Protein AF-A0A1W9U2X1-F1 (afdb_monomer)

pLDDT: mean 91.75, std 7.69, range [51.59, 98.62]

Sequence (315 aa):
MVSINTIEKIEIYKGTGSVLYGNDTSGGVVSITAKKITKESSGNIEGCYGRFDSQKCDLTYQKDLGNSGLSLSAGLEKEDGFRINSDEDKKRIGTELHYNSDQKNNVVLSFDYSQFEKGSPGTTYSPSPRARSSEKDWGSTFILPIGGLKSTTHHSAFDKKYNNPDTGLDNIMESWVLDEKLSSPILAGRLAQFNIGADIEIANLQGNKITSQQEEKYAFYAIKDVRLQKIPLNLGLGVRANFYSDFPTAINPQVQLSYKYDNLDIHLSASRSNNIPTFYQRYYETSTLKPNPDLGMEKAMNYNLNLSSRVKESL

Foldseek 3Di:
DDDPVQWPDWDWAACDDCQPPHFPQRRTDIDTDGDDQDQDKDKDWDWDADPQRWTKIKIWIWHDPPQKIKIKIKMWIWGNDDDQFFTKTKIKIKIKMWGHPDPVWIKIKIKIKMKMKTGDQDDPVDGQNPKIKIKIKIKMWIWGDDPQKIKIKIKIKMWMWIAGPVVRDTKIKIKMKIKIKIWGWDQDPPLGTKIKIKMKMWMWMDIPQFDIDIKIKIKIKIKDWDQDPVFQKIKIWMWMWMDIPLADIDIKIKIKMWHDDDQKIKIKIKIKHKHDDDPCQATNDDPVDDHNVPDHMGMHIDIDIDIDGDDDPDD

Mean predicted aligned error: 6.03 Å

Structure (mmCIF, N/CA/C/O backbone):
data_AF-A0A1W9U2X1-F1
#
_entry.id   AF-A0A1W9U2X1-F1
#
loop_
_atom_site.group_PDB
_atom_site.id
_atom_site.type_symbol
_atom_site.label_atom_id
_atom_site.label_alt_id
_atom_site.label_comp_id
_atom_site.label_asym_id
_atom_site.label_entity_id
_atom_site.label_seq_id
_atom_site.pdbx_PDB_ins_code
_atom_site.Cartn_x
_atom_site.Cartn_y
_atom_site.Cartn_z
_atom_site.occupancy
_atom_site.B_iso_or_equiv
_atom_site.auth_seq_id
_atom_site.auth_comp_id
_atom_site.auth_asym_id
_atom_site.auth_atom_id
_atom_site.pdbx_PDB_model_num
ATOM 1 N N . MET A 1 1 ? 9.288 2.769 0.580 1.00 60.41 1 MET A N 1
ATOM 2 C CA . MET A 1 1 ? 9.089 3.939 1.459 1.00 60.41 1 MET A CA 1
ATOM 3 C C . MET A 1 1 ? 9.297 3.622 2.951 1.00 60.41 1 MET A C 1
ATOM 5 O O . MET A 1 1 ? 10.334 4.011 3.466 1.00 60.41 1 MET A O 1
ATOM 9 N N . VAL A 1 2 ? 8.435 2.858 3.638 1.00 69.38 2 VAL A N 1
ATOM 10 C CA . VAL A 1 2 ? 8.459 2.740 5.123 1.00 69.38 2 VAL A CA 1
ATOM 11 C C . VAL A 1 2 ? 9.656 1.951 5.695 1.00 69.38 2 VAL A C 1
ATOM 13 O O . VAL A 1 2 ? 10.017 0.888 5.182 1.00 69.38 2 VAL A O 1
ATOM 16 N N . SER A 1 3 ? 10.268 2.461 6.774 1.00 77.81 3 SER A N 1
ATOM 17 C CA . SER A 1 3 ? 11.291 1.754 7.563 1.00 77.81 3 SER A CA 1
ATOM 18 C C . SER A 1 3 ? 10.682 0.694 8.470 1.00 77.81 3 SER A C 1
ATOM 20 O O . SER A 1 3 ? 9.710 0.950 9.168 1.00 77.81 3 SER A O 1
ATOM 22 N N . ILE A 1 4 ? 11.277 -0.499 8.519 1.00 84.06 4 ILE A N 1
ATOM 23 C CA . ILE A 1 4 ? 10.773 -1.564 9.397 1.00 84.06 4 ILE A CA 1
ATOM 24 C C . ILE A 1 4 ? 10.895 -1.170 10.876 1.00 84.06 4 ILE A C 1
ATOM 26 O O . ILE A 1 4 ? 10.051 -1.526 11.693 1.00 84.06 4 ILE A O 1
ATOM 30 N N . ASN A 1 5 ? 11.894 -0.345 11.200 1.00 85.19 5 ASN A N 1
ATOM 31 C CA . ASN A 1 5 ? 12.171 0.103 12.559 1.00 85.19 5 ASN A CA 1
ATOM 32 C C . ASN A 1 5 ? 11.150 1.128 13.067 1.00 85.19 5 ASN A C 1
ATOM 34 O O . ASN A 1 5 ? 11.064 1.338 14.279 1.00 85.19 5 ASN A O 1
ATOM 38 N N . THR A 1 6 ? 10.333 1.715 12.186 1.00 85.38 6 THR A N 1
ATOM 39 C CA . THR A 1 6 ? 9.228 2.610 12.562 1.00 85.38 6 THR A CA 1
ATOM 40 C C . THR A 1 6 ? 7.880 1.893 12.661 1.00 85.38 6 THR A C 1
ATOM 42 O O . THR A 1 6 ? 6.905 2.517 13.070 1.00 85.38 6 THR A O 1
ATOM 45 N N . ILE A 1 7 ? 7.799 0.594 12.352 1.00 88.69 7 ILE A N 1
ATOM 46 C CA . ILE A 1 7 ? 6.552 -0.185 12.398 1.00 88.69 7 ILE A CA 1
ATOM 47 C C . ILE A 1 7 ? 6.302 -0.720 13.818 1.00 88.69 7 ILE A C 1
ATOM 49 O O . ILE A 1 7 ? 7.181 -1.322 14.431 1.00 88.69 7 ILE A O 1
ATOM 53 N N . GLU A 1 8 ? 5.094 -0.504 14.346 1.00 90.06 8 GLU A N 1
ATOM 54 C CA . GLU A 1 8 ? 4.616 -1.070 15.619 1.00 90.06 8 GLU A CA 1
ATOM 55 C C . GLU A 1 8 ? 4.026 -2.461 15.413 1.00 90.06 8 GLU A C 1
ATOM 57 O O . GLU A 1 8 ? 4.352 -3.402 16.134 1.00 90.06 8 GLU A O 1
ATOM 62 N N . LYS A 1 9 ? 3.143 -2.588 14.419 1.00 93.81 9 LYS A N 1
ATOM 63 C CA . LYS A 1 9 ? 2.463 -3.842 14.100 1.00 93.81 9 LYS A CA 1
ATOM 64 C C . LYS A 1 9 ? 2.075 -3.921 12.631 1.00 93.81 9 LYS A C 1
ATOM 66 O O . LYS A 1 9 ? 1.792 -2.910 11.985 1.00 93.81 9 LYS A O 1
ATOM 71 N N . ILE A 1 10 ? 2.012 -5.154 12.142 1.00 93.12 10 ILE A N 1
ATOM 72 C CA . ILE A 1 10 ? 1.461 -5.518 10.839 1.00 93.12 10 ILE A CA 1
ATOM 73 C C . ILE A 1 10 ? 0.283 -6.453 11.103 1.00 93.12 10 ILE A C 1
ATOM 75 O O . ILE A 1 10 ? 0.447 -7.513 11.704 1.00 93.12 10 ILE A O 1
ATOM 79 N N . GLU A 1 11 ? -0.907 -6.054 10.668 1.00 91.00 11 GLU A N 1
ATOM 80 C CA . GLU A 1 11 ? -2.137 -6.835 10.792 1.00 91.00 11 GLU A CA 1
ATOM 81 C C . GLU A 1 11 ? -2.579 -7.319 9.412 1.00 91.00 11 GLU A C 1
ATOM 83 O O . GLU A 1 11 ? -2.585 -6.552 8.452 1.00 91.00 11 GLU A O 1
ATOM 88 N N . ILE A 1 12 ? -2.955 -8.595 9.306 1.00 90.31 12 ILE A N 1
ATOM 89 C CA . ILE A 1 12 ? -3.384 -9.208 8.044 1.00 90.31 12 ILE A CA 1
ATOM 90 C C . ILE A 1 12 ? -4.835 -9.667 8.187 1.00 90.31 12 ILE A C 1
ATOM 92 O O . ILE A 1 12 ? -5.127 -10.613 8.921 1.00 90.31 12 ILE A O 1
ATOM 96 N N . TYR A 1 13 ? -5.738 -9.030 7.446 1.00 86.25 13 TYR A N 1
ATOM 97 C CA . TYR A 1 13 ? -7.151 -9.390 7.363 1.00 86.25 13 TYR A CA 1
ATOM 98 C C . TYR A 1 13 ? -7.382 -10.233 6.110 1.00 86.25 13 TYR A C 1
ATOM 100 O O . TYR A 1 13 ? -7.412 -9.710 5.000 1.00 86.25 13 TYR A O 1
ATOM 108 N N . LYS A 1 14 ? -7.530 -11.549 6.260 1.00 82.88 14 LYS A N 1
ATOM 109 C CA . LYS A 1 14 ? -7.702 -12.468 5.123 1.00 82.88 14 LYS A CA 1
ATOM 110 C C . LYS A 1 14 ? -9.152 -12.456 4.632 1.00 82.88 14 LYS A C 1
ATOM 112 O O . LYS A 1 14 ? -10.054 -12.764 5.404 1.00 82.88 14 LYS A O 1
ATOM 117 N N . GLY A 1 15 ? -9.378 -12.109 3.362 1.00 70.50 15 GLY A N 1
ATOM 118 C CA . GLY A 1 15 ? -10.695 -12.193 2.708 1.00 70.50 15 GLY A CA 1
ATOM 119 C C . GLY A 1 15 ? -11.813 -11.340 3.330 1.00 70.50 15 GLY A C 1
ATOM 120 O O . GLY A 1 15 ? -12.984 -11.570 3.044 1.00 70.50 15 GLY A O 1
ATOM 121 N N . THR A 1 16 ? -11.485 -10.371 4.187 1.00 73.25 16 THR A N 1
ATOM 122 C CA . THR A 1 16 ? -12.437 -9.449 4.826 1.00 73.25 16 THR A CA 1
ATOM 123 C C . THR A 1 16 ? -11.877 -8.033 4.819 1.00 73.25 16 THR A C 1
ATOM 125 O O . THR A 1 16 ? -10.662 -7.865 4.848 1.00 73.25 16 THR A O 1
ATOM 128 N N . GLY A 1 17 ? -12.745 -7.019 4.870 1.00 77.56 17 GLY A N 1
ATOM 129 C CA . GLY A 1 17 ? -12.327 -5.619 5.030 1.00 77.56 17 GLY A CA 1
ATOM 130 C C . GLY A 1 17 ? -12.672 -4.710 3.852 1.00 77.56 17 GLY A C 1
ATOM 131 O O . GLY A 1 17 ? -12.391 -3.520 3.915 1.00 77.56 17 GLY A O 1
ATOM 132 N N . SER A 1 18 ? -13.346 -5.228 2.823 1.00 82.88 18 SER A N 1
ATOM 133 C CA . SER A 1 18 ? -13.708 -4.476 1.613 1.00 82.88 18 SER A CA 1
ATOM 134 C C . SER A 1 18 ? -14.566 -3.234 1.853 1.00 82.88 18 SER A C 1
ATOM 136 O O . SER A 1 18 ? -14.497 -2.276 1.087 1.00 82.88 18 SER A O 1
ATOM 138 N N . VAL A 1 19 ? -15.362 -3.214 2.926 1.00 88.56 19 VAL A N 1
ATOM 139 C CA . VAL A 1 19 ? -16.176 -2.041 3.273 1.00 88.56 19 VAL A CA 1
ATOM 140 C C . VAL A 1 19 ? -15.311 -0.904 3.820 1.00 88.56 19 VAL A C 1
ATOM 142 O O . VAL A 1 19 ? -15.506 0.243 3.427 1.00 88.56 19 VAL A O 1
ATOM 145 N N . LEU A 1 20 ? -14.345 -1.217 4.687 1.00 86.94 20 LEU A N 1
ATOM 146 C CA . LEU A 1 20 ? -13.501 -0.216 5.345 1.00 86.94 20 LEU A CA 1
ATOM 147 C C . LEU A 1 20 ? -12.307 0.205 4.480 1.00 86.94 20 LEU A C 1
ATOM 149 O O . LEU A 1 20 ? -11.973 1.382 4.432 1.00 86.94 20 LEU A O 1
ATOM 153 N N . TYR A 1 21 ? -11.669 -0.754 3.808 1.00 87.00 21 TYR A N 1
ATOM 154 C CA . TYR A 1 21 ? -10.419 -0.544 3.074 1.00 87.00 21 TYR A CA 1
ATOM 155 C C . TYR A 1 21 ? -10.616 -0.346 1.563 1.00 87.00 21 TYR A C 1
ATOM 157 O O . TYR A 1 21 ? -9.690 0.081 0.885 1.00 87.00 21 TYR A O 1
ATOM 165 N N . GLY A 1 22 ? -11.823 -0.596 1.040 1.00 87.00 22 GLY A N 1
ATOM 166 C CA . GLY A 1 22 ? -12.191 -0.285 -0.342 1.00 87.00 22 GLY A CA 1
ATOM 167 C C . GLY A 1 22 ? -12.048 -1.436 -1.341 1.00 87.00 22 GLY A C 1
ATOM 168 O O . GLY A 1 22 ? -12.106 -2.618 -0.981 1.00 87.00 22 GLY A O 1
ATOM 169 N N . ASN A 1 23 ? -11.955 -1.078 -2.627 1.00 85.00 23 ASN A N 1
ATOM 170 C CA . ASN A 1 23 ? -11.620 -2.016 -3.705 1.00 85.00 23 ASN A CA 1
ATOM 171 C C . ASN A 1 23 ? -10.193 -2.555 -3.562 1.00 85.00 23 ASN A C 1
ATOM 173 O O . ASN A 1 23 ? -9.431 -2.090 -2.724 1.00 85.00 23 ASN A O 1
ATOM 177 N N . ASP A 1 24 ? -9.869 -3.573 -4.356 1.00 85.75 24 ASP A N 1
ATOM 178 C CA . ASP A 1 24 ? -8.565 -4.255 -4.364 1.00 85.75 24 ASP A CA 1
ATOM 179 C C . ASP A 1 24 ? -8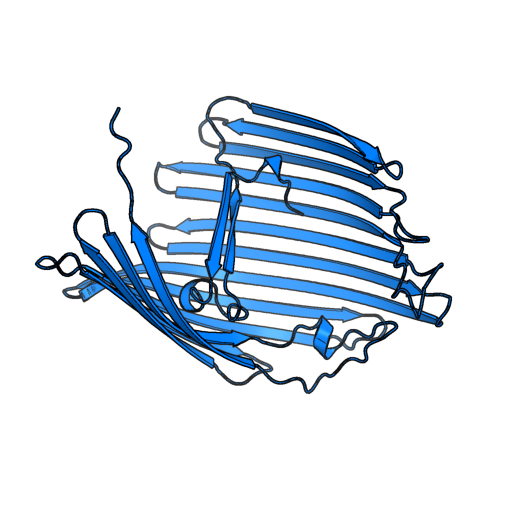.281 -5.071 -3.094 1.00 85.75 24 ASP A C 1
ATOM 181 O O . ASP A 1 24 ? -7.150 -5.414 -2.765 1.00 85.75 24 ASP A O 1
ATOM 185 N N . THR A 1 25 ? -9.353 -5.455 -2.398 1.00 86.44 25 THR A N 1
ATOM 186 C CA . THR A 1 25 ? -9.325 -6.215 -1.139 1.00 86.44 25 THR A CA 1
ATOM 187 C C . THR A 1 25 ? -9.772 -7.670 -1.299 1.00 86.44 25 THR A C 1
ATOM 189 O O . THR A 1 25 ? -10.040 -8.348 -0.306 1.00 86.44 25 THR A O 1
ATOM 192 N N . SER A 1 26 ? -9.881 -8.187 -2.533 1.00 86.12 26 SER A N 1
ATOM 193 C CA . SER A 1 26 ? -10.317 -9.575 -2.785 1.00 86.12 26 SER A CA 1
ATOM 194 C C . SER A 1 26 ? -9.463 -10.625 -2.072 1.00 86.12 26 SER A C 1
ATOM 196 O O . SER A 1 26 ? -10.025 -11.566 -1.514 1.00 86.12 26 SER A O 1
ATOM 198 N N . GLY A 1 27 ? -8.141 -10.430 -2.023 1.00 85.19 27 GLY A N 1
ATOM 199 C CA . GLY A 1 27 ? -7.199 -11.299 -1.309 1.00 85.19 27 GLY A CA 1
ATOM 200 C C . GLY A 1 27 ? -7.073 -11.008 0.192 1.00 85.19 27 GLY A C 1
ATOM 201 O O . GLY A 1 27 ? -6.504 -11.813 0.929 1.00 85.19 27 GLY A O 1
ATOM 202 N N . GLY A 1 28 ? -7.623 -9.887 0.667 1.00 87.69 28 GLY A N 1
ATOM 203 C CA . GLY A 1 28 ? -7.461 -9.391 2.032 1.00 87.69 28 GLY A CA 1
ATOM 204 C C . GLY A 1 28 ? -6.737 -8.047 2.108 1.00 87.69 28 GLY A C 1
ATOM 205 O O . GLY A 1 28 ? -6.533 -7.379 1.100 1.00 87.69 28 GLY A O 1
ATOM 206 N N . VAL A 1 29 ? -6.375 -7.647 3.327 1.00 90.50 29 VAL A N 1
ATOM 207 C CA . VAL A 1 29 ? -5.748 -6.354 3.632 1.00 90.50 29 VAL A CA 1
ATOM 208 C C . VAL A 1 29 ? -4.542 -6.554 4.535 1.00 90.50 29 VAL A C 1
ATOM 210 O O . VAL A 1 29 ? -4.631 -7.265 5.536 1.00 90.50 29 VAL A O 1
ATOM 213 N N . VAL A 1 30 ? -3.438 -5.882 4.213 1.00 91.50 30 VAL A N 1
ATOM 214 C CA . VAL A 1 30 ? -2.280 -5.731 5.100 1.00 91.50 30 VAL A CA 1
ATOM 215 C C . VAL A 1 30 ? -2.300 -4.312 5.659 1.00 91.50 30 VAL A C 1
ATOM 217 O O . VAL A 1 30 ? -2.133 -3.346 4.923 1.00 91.50 30 VAL A O 1
ATOM 220 N N . SER A 1 31 ? -2.533 -4.185 6.961 1.00 90.19 31 SER A N 1
ATOM 221 C CA . SER A 1 31 ? -2.584 -2.911 7.674 1.00 90.19 31 SER A CA 1
ATOM 222 C C . SER A 1 31 ? -1.306 -2.734 8.484 1.00 90.19 31 SER A C 1
ATOM 224 O O . SER A 1 31 ? -1.052 -3.483 9.427 1.00 90.19 31 SER A O 1
ATOM 226 N N . ILE A 1 32 ? -0.501 -1.738 8.125 1.00 89.81 32 ILE A N 1
ATOM 227 C CA . ILE A 1 32 ? 0.747 -1.404 8.816 1.00 89.81 32 ILE A CA 1
ATOM 228 C C . ILE A 1 32 ? 0.475 -0.217 9.737 1.00 89.81 32 ILE A C 1
ATOM 230 O O . ILE A 1 32 ? -0.054 0.801 9.303 1.00 89.81 32 ILE A O 1
ATOM 234 N N . THR A 1 33 ? 0.815 -0.351 11.017 1.00 88.88 33 THR A N 1
ATOM 235 C CA . THR A 1 33 ? 0.698 0.732 12.006 1.00 88.88 33 THR A CA 1
ATOM 236 C C . THR A 1 33 ? 2.091 1.177 12.426 1.00 88.88 33 THR A C 1
ATOM 238 O O . THR A 1 33 ? 2.896 0.342 12.843 1.00 88.88 33 THR A O 1
ATOM 241 N N . ALA A 1 34 ? 2.376 2.473 12.321 1.00 86.38 34 ALA A N 1
ATOM 242 C CA . ALA A 1 34 ? 3.627 3.064 12.786 1.00 86.38 34 ALA A CA 1
ATOM 243 C C . ALA A 1 34 ? 3.666 3.181 14.320 1.00 86.38 34 ALA A C 1
ATOM 245 O O . ALA A 1 34 ? 2.625 3.301 14.968 1.00 86.38 34 ALA A O 1
ATOM 246 N N . LYS A 1 35 ? 4.874 3.155 14.893 1.00 84.62 35 LYS A N 1
ATOM 247 C CA . LYS A 1 35 ? 5.127 3.362 16.325 1.00 84.62 35 LYS A CA 1
ATOM 248 C C . LYS A 1 35 ? 4.661 4.741 16.760 1.00 84.62 35 LYS A C 1
ATOM 250 O O . LYS A 1 35 ? 5.008 5.744 16.143 1.00 84.62 35 LYS A O 1
ATOM 255 N N . LYS A 1 36 ? 3.936 4.788 17.877 1.00 82.38 36 LYS A N 1
ATOM 256 C CA . LYS A 1 36 ? 3.616 6.049 18.554 1.00 82.38 36 LYS A CA 1
ATOM 257 C C . LYS A 1 36 ? 4.886 6.715 19.077 1.00 82.38 36 LYS A C 1
ATOM 259 O O . LYS A 1 36 ? 5.724 6.055 19.688 1.00 82.38 36 LYS A O 1
ATOM 264 N N . ILE A 1 37 ? 4.959 8.032 18.918 1.00 80.56 37 ILE A N 1
ATOM 265 C CA . ILE A 1 37 ? 6.032 8.850 19.482 1.00 80.56 37 ILE A CA 1
ATOM 266 C C . ILE A 1 37 ? 5.882 8.849 21.010 1.00 80.56 37 ILE A C 1
ATOM 268 O O . ILE A 1 37 ? 4.860 9.274 21.553 1.00 80.56 37 ILE A O 1
ATOM 272 N N . THR A 1 38 ? 6.877 8.304 21.706 1.00 73.62 38 THR A N 1
ATOM 273 C CA . THR A 1 38 ? 6.912 8.226 23.173 1.00 73.62 38 THR A CA 1
ATOM 274 C C . THR A 1 38 ? 7.473 9.504 23.792 1.00 73.62 38 THR A C 1
ATOM 276 O O . THR A 1 38 ? 8.277 10.185 23.164 1.00 73.62 38 THR A O 1
ATOM 279 N N . LYS A 1 39 ? 7.121 9.785 25.058 1.00 69.56 39 LYS A N 1
ATOM 280 C CA . LYS A 1 39 ? 7.564 10.984 25.805 1.00 69.56 39 LYS A CA 1
ATOM 281 C C . LYS A 1 39 ? 9.086 11.166 25.883 1.00 69.56 39 LYS A C 1
ATOM 283 O O . LYS A 1 39 ? 9.566 12.285 26.024 1.00 69.56 39 LYS A O 1
ATOM 288 N N . GLU A 1 40 ? 9.848 10.080 25.827 1.00 79.00 40 GLU A N 1
ATOM 289 C CA . GLU A 1 40 ? 11.310 10.126 25.832 1.00 79.00 40 GLU A CA 1
ATOM 290 C C . GLU A 1 40 ? 11.858 10.166 24.403 1.00 79.00 40 GLU A C 1
ATOM 292 O O . GLU A 1 40 ? 11.314 9.535 23.494 1.00 79.00 40 GLU A O 1
ATOM 297 N N . SER A 1 41 ? 12.958 10.901 24.206 1.00 87.31 41 SER A N 1
ATOM 298 C CA . SER A 1 41 ? 13.689 10.857 22.938 1.00 87.31 41 SER A CA 1
ATOM 299 C C . SER A 1 41 ? 14.255 9.455 22.743 1.00 87.31 41 SER A C 1
ATOM 301 O O . SER A 1 41 ? 15.000 8.969 23.590 1.00 87.31 41 SER A O 1
ATOM 303 N N . SER A 1 42 ? 13.927 8.823 21.624 1.00 90.06 42 SER A N 1
ATOM 304 C CA . SER A 1 42 ? 14.418 7.493 21.282 1.00 90.06 42 SER A CA 1
ATOM 305 C C . SER A 1 42 ? 15.001 7.496 19.878 1.00 90.06 42 SER A C 1
ATOM 307 O O . SER A 1 42 ? 14.604 8.270 19.010 1.00 90.06 42 SER A O 1
ATOM 309 N N . GLY A 1 43 ? 15.994 6.650 19.651 1.00 91.44 43 GLY A N 1
ATOM 310 C CA . GLY A 1 43 ? 16.597 6.491 18.342 1.00 91.44 43 GLY A CA 1
ATOM 311 C C . GLY A 1 43 ? 17.156 5.093 18.192 1.00 91.44 43 GLY A C 1
ATOM 312 O O . GLY A 1 43 ? 17.519 4.445 19.173 1.00 91.44 43 GLY A O 1
ATOM 313 N N . ASN A 1 44 ? 17.202 4.623 16.957 1.00 92.94 44 ASN A N 1
ATOM 314 C CA . ASN A 1 44 ? 17.789 3.343 16.615 1.00 92.94 44 ASN A CA 1
ATOM 315 C C . ASN A 1 44 ? 18.663 3.513 15.375 1.00 92.94 44 ASN A C 1
ATOM 317 O O . ASN A 1 44 ? 18.258 4.156 14.406 1.00 92.94 44 ASN A O 1
ATOM 321 N N . ILE A 1 45 ? 19.861 2.941 15.448 1.00 95.50 45 ILE A N 1
ATOM 322 C CA . ILE A 1 45 ? 20.799 2.830 14.339 1.00 95.50 45 ILE A CA 1
ATOM 323 C C . ILE A 1 45 ? 21.028 1.340 14.122 1.00 95.50 45 ILE A C 1
ATOM 325 O O . ILE A 1 45 ? 21.362 0.622 15.065 1.00 95.50 45 ILE A O 1
ATOM 329 N N . GLU A 1 46 ? 20.846 0.886 12.891 1.00 96.38 46 GLU A N 1
ATOM 330 C CA . GLU A 1 46 ? 21.061 -0.495 12.479 1.00 96.38 46 GLU A CA 1
ATOM 331 C C . GLU A 1 46 ? 22.028 -0.518 11.297 1.00 96.38 46 GLU A C 1
ATOM 333 O O . GLU A 1 46 ? 21.835 0.193 10.313 1.00 96.38 46 GLU A O 1
ATOM 338 N N . GLY A 1 47 ? 23.070 -1.341 11.398 1.00 96.81 47 GLY A N 1
ATOM 339 C CA . GLY A 1 47 ? 23.994 -1.629 10.308 1.00 96.81 47 GLY A CA 1
ATOM 340 C C . GLY A 1 47 ? 24.005 -3.126 10.024 1.00 96.81 47 GLY A C 1
ATOM 341 O O . GLY A 1 47 ? 24.072 -3.927 10.958 1.00 96.81 47 GLY A O 1
ATOM 342 N N . CYS A 1 48 ? 23.949 -3.519 8.754 1.00 96.81 48 CYS A N 1
ATOM 343 C CA . CYS A 1 48 ? 24.062 -4.916 8.339 1.00 96.81 48 CYS A CA 1
ATOM 344 C C . CYS A 1 48 ? 25.069 -5.063 7.196 1.00 96.81 48 CYS A C 1
ATOM 346 O O . CYS A 1 48 ? 25.133 -4.219 6.303 1.00 96.81 48 CYS A O 1
ATOM 348 N N . TYR A 1 49 ? 25.819 -6.165 7.225 1.00 98.00 49 TYR A N 1
ATOM 349 C CA . TYR A 1 49 ? 26.712 -6.599 6.155 1.00 98.00 49 TYR A CA 1
ATOM 350 C C . TYR A 1 49 ? 26.489 -8.087 5.884 1.00 98.00 49 TYR A C 1
ATOM 352 O O . TYR A 1 49 ? 26.366 -8.870 6.831 1.00 98.00 49 TYR A O 1
ATOM 360 N N . GLY A 1 50 ? 26.423 -8.483 4.615 1.00 97.06 50 GLY A N 1
ATOM 361 C CA . GLY A 1 50 ? 26.050 -9.838 4.228 1.00 97.06 50 GLY A CA 1
ATOM 362 C C . GLY A 1 50 ? 26.650 -10.314 2.909 1.00 97.06 50 GLY A C 1
ATOM 363 O O . GLY A 1 50 ? 27.551 -9.716 2.329 1.00 97.06 50 GLY A O 1
ATOM 364 N N . ARG A 1 51 ? 26.153 -11.466 2.451 1.00 97.06 51 ARG A N 1
ATOM 365 C CA . ARG A 1 51 ? 26.542 -12.072 1.171 1.00 97.06 51 ARG A CA 1
ATOM 366 C C . ARG A 1 51 ? 26.135 -11.163 0.004 1.00 97.06 51 ARG A C 1
ATOM 368 O O . ARG A 1 51 ? 25.156 -10.452 0.131 1.00 97.06 51 ARG A O 1
ATOM 375 N N . PHE A 1 52 ? 26.844 -11.258 -1.127 1.00 96.94 52 PHE A N 1
ATOM 376 C CA . PHE A 1 52 ? 26.627 -10.421 -2.326 1.00 96.94 52 PHE A CA 1
ATOM 377 C C . PHE A 1 52 ? 26.913 -8.935 -2.091 1.00 96.94 52 PHE A C 1
ATOM 379 O O . PHE A 1 52 ? 26.264 -8.072 -2.672 1.00 96.94 52 PHE A O 1
ATOM 386 N N . ASP A 1 53 ? 27.867 -8.665 -1.197 1.00 96.94 53 ASP A N 1
ATOM 387 C CA . ASP A 1 53 ? 28.223 -7.319 -0.747 1.00 96.94 53 ASP A CA 1
ATOM 388 C C . ASP A 1 53 ? 27.014 -6.501 -0.253 1.00 96.94 53 ASP A C 1
ATOM 390 O O . ASP A 1 53 ? 27.018 -5.273 -0.320 1.00 96.94 53 ASP A O 1
ATOM 394 N N . SER A 1 54 ? 25.974 -7.180 0.259 1.00 97.50 54 SER A N 1
ATOM 395 C CA . SER A 1 54 ? 24.776 -6.525 0.780 1.00 97.50 54 SER A CA 1
ATOM 396 C C . SER A 1 54 ? 25.127 -5.705 2.019 1.00 97.50 54 SER A C 1
ATOM 398 O O . SER A 1 54 ? 25.560 -6.234 3.046 1.00 97.50 54 SER A O 1
ATOM 400 N N . GLN A 1 55 ? 24.910 -4.402 1.917 1.00 98.00 55 GLN A N 1
ATOM 401 C CA . GLN A 1 55 ? 25.173 -3.386 2.922 1.00 98.00 55 GLN A CA 1
ATOM 402 C C . GLN A 1 55 ? 23.878 -2.640 3.210 1.00 98.00 55 GLN A C 1
ATOM 404 O O . GLN A 1 55 ? 23.210 -2.157 2.298 1.00 98.00 55 GLN A O 1
ATOM 409 N N . LYS A 1 56 ? 23.539 -2.502 4.489 1.00 97.12 56 LYS A N 1
ATOM 410 C CA . LYS A 1 56 ? 22.348 -1.775 4.927 1.00 97.12 56 LYS A CA 1
ATOM 411 C C . LYS A 1 56 ? 22.688 -0.879 6.105 1.00 97.12 56 LYS A C 1
ATOM 413 O O . LYS A 1 56 ? 23.360 -1.315 7.037 1.00 97.12 56 LYS A O 1
ATOM 418 N N . CYS A 1 57 ? 22.203 0.354 6.073 1.00 97.25 57 CYS A N 1
ATOM 419 C CA . CYS A 1 57 ? 22.277 1.292 7.183 1.00 97.25 57 CYS A CA 1
ATOM 420 C C . CYS A 1 57 ? 20.915 1.959 7.355 1.00 97.25 57 CYS A C 1
ATOM 422 O O . CYS A 1 57 ? 20.428 2.609 6.432 1.00 97.25 57 CYS A O 1
ATOM 424 N N . ASP A 1 58 ? 20.305 1.803 8.524 1.00 96.75 58 ASP A N 1
ATOM 425 C CA . ASP A 1 58 ? 19.048 2.442 8.893 1.00 96.75 58 ASP A CA 1
ATOM 426 C C . ASP A 1 58 ? 19.236 3.312 10.129 1.00 96.75 58 ASP A C 1
ATOM 428 O O . ASP A 1 58 ? 19.835 2.900 11.121 1.00 96.75 58 ASP A O 1
ATOM 432 N N . LEU A 1 59 ? 18.656 4.504 10.086 1.00 96.25 59 LEU A N 1
ATOM 433 C CA . LEU A 1 59 ? 18.615 5.436 11.197 1.00 96.25 59 LEU A CA 1
ATOM 434 C C . LEU A 1 59 ? 17.173 5.871 11.430 1.00 96.25 59 LEU A C 1
ATOM 436 O O . LEU A 1 59 ? 16.466 6.271 10.508 1.00 96.25 59 LEU A O 1
ATOM 440 N N . THR A 1 60 ? 16.739 5.811 12.681 1.00 95.00 60 THR A N 1
ATOM 441 C CA . THR A 1 60 ? 15.444 6.332 13.117 1.00 95.00 60 THR A CA 1
ATOM 442 C C . THR A 1 60 ? 15.629 7.167 14.369 1.00 95.00 60 THR A C 1
ATOM 444 O O . THR A 1 60 ? 16.450 6.848 15.230 1.00 95.00 60 THR A O 1
ATOM 447 N N . TYR A 1 61 ? 14.871 8.249 14.466 1.00 94.31 61 TYR A N 1
ATOM 448 C CA . TYR A 1 61 ? 14.881 9.135 15.617 1.00 94.31 61 TYR A CA 1
ATOM 449 C C . TYR A 1 61 ? 13.474 9.648 15.877 1.00 94.31 61 TYR A C 1
ATOM 451 O O . TYR A 1 61 ? 12.801 10.095 14.955 1.00 94.31 61 TYR A O 1
ATOM 459 N N . GLN A 1 62 ? 13.034 9.596 17.127 1.00 93.44 62 GLN A N 1
ATOM 460 C CA . GLN A 1 62 ? 11.734 10.084 17.555 1.00 93.44 62 GLN A CA 1
ATOM 461 C C . GLN A 1 62 ? 11.884 10.934 18.806 1.00 93.44 62 GLN A C 1
ATOM 463 O O . GLN A 1 62 ? 12.653 10.613 19.715 1.00 93.44 62 GLN A O 1
ATOM 468 N N . LYS A 1 63 ? 11.124 12.023 18.866 1.00 92.19 63 LYS A N 1
ATOM 469 C CA . LYS A 1 63 ? 11.110 12.923 20.010 1.00 92.19 63 LYS A CA 1
ATOM 470 C C . LYS A 1 63 ? 9.722 13.492 20.227 1.00 92.19 63 LYS A C 1
ATOM 472 O O . LYS A 1 63 ? 9.158 14.122 19.335 1.00 92.19 63 LYS A O 1
ATOM 477 N N . ASP A 1 64 ? 9.226 13.326 21.442 1.00 90.12 64 ASP A N 1
ATOM 478 C CA . ASP A 1 64 ? 8.101 14.095 21.951 1.00 90.12 64 ASP A CA 1
ATOM 479 C C . ASP A 1 64 ? 8.584 15.465 22.451 1.00 90.12 64 ASP A C 1
ATOM 481 O O . ASP A 1 64 ? 9.607 15.598 23.127 1.00 90.12 64 ASP A O 1
ATOM 485 N N . LEU A 1 65 ? 7.850 16.500 22.070 1.00 88.50 65 LEU A N 1
ATOM 486 C CA . LEU A 1 65 ? 8.074 17.909 22.388 1.00 88.50 65 LEU A CA 1
ATOM 487 C C . LEU A 1 65 ? 6.864 18.458 23.169 1.00 88.50 65 LEU A C 1
ATOM 489 O O . LEU A 1 65 ? 6.507 19.630 23.043 1.00 88.50 65 LEU A O 1
ATOM 493 N N . GLY A 1 66 ? 6.200 17.606 23.958 1.00 85.31 66 GLY A N 1
ATOM 494 C CA . GLY A 1 66 ? 5.006 17.941 24.733 1.00 85.31 66 GLY A CA 1
ATOM 495 C C . GLY A 1 66 ? 3.733 17.887 23.888 1.00 85.31 66 GLY A C 1
ATOM 496 O O . GLY A 1 66 ? 3.071 16.857 23.820 1.00 85.31 66 GLY A O 1
ATOM 497 N N . ASN A 1 67 ? 3.375 18.999 23.240 1.00 88.00 67 ASN A N 1
ATOM 498 C CA . ASN A 1 67 ? 2.168 19.074 22.398 1.00 88.00 67 ASN A CA 1
ATOM 499 C C . ASN A 1 67 ? 2.443 18.683 20.940 1.00 88.00 67 ASN A C 1
ATOM 501 O O . ASN A 1 67 ? 1.558 18.746 20.089 1.00 88.00 67 ASN A O 1
ATOM 505 N N . SER A 1 68 ? 3.681 18.328 20.613 1.00 90.12 68 SER A N 1
ATOM 506 C CA . SER A 1 68 ? 4.078 17.941 19.264 1.00 90.12 68 SER A CA 1
ATOM 507 C C . SER A 1 68 ? 5.046 16.775 19.318 1.00 90.12 68 SER A C 1
ATOM 509 O O . SER A 1 68 ? 5.838 16.687 20.246 1.00 90.12 68 SER A O 1
ATOM 511 N N . GLY A 1 69 ? 5.008 15.906 18.320 1.00 91.62 69 GLY A N 1
ATOM 512 C CA . GLY A 1 69 ? 5.952 14.809 18.159 1.00 91.62 69 GLY A CA 1
ATOM 513 C C . GLY A 1 69 ? 6.638 14.897 16.804 1.00 91.62 69 GLY A C 1
ATOM 514 O O . GLY A 1 69 ? 6.012 15.278 15.818 1.00 91.62 69 GLY A O 1
ATOM 515 N N . LEU A 1 70 ? 7.916 14.536 16.757 1.00 93.12 70 LEU A N 1
ATOM 516 C CA . LEU A 1 70 ? 8.696 14.393 15.532 1.00 93.12 70 LEU A CA 1
ATOM 517 C C . LEU A 1 70 ? 9.225 12.962 15.430 1.00 93.12 70 LEU A C 1
ATOM 519 O O . LEU A 1 70 ? 9.805 12.450 16.385 1.00 93.12 70 LEU A O 1
ATOM 523 N N . SER A 1 71 ? 9.081 12.350 14.261 1.00 94.06 71 SER A N 1
ATOM 524 C CA . SER A 1 71 ? 9.712 11.088 13.886 1.00 94.06 71 SER A CA 1
ATOM 525 C C . SER A 1 71 ? 10.444 11.269 12.561 1.00 94.06 71 SER A C 1
ATOM 527 O O . SER A 1 71 ? 9.888 11.799 11.603 1.00 94.06 71 SER A O 1
ATOM 529 N N . LEU A 1 72 ? 11.702 10.845 12.515 1.00 95.12 72 LEU A N 1
ATOM 530 C CA . LEU A 1 72 ? 12.578 10.880 11.352 1.00 95.12 72 LEU A CA 1
ATOM 531 C C . LEU A 1 72 ? 13.084 9.468 11.072 1.00 95.12 72 LEU A C 1
ATOM 533 O O . LEU A 1 72 ? 13.434 8.724 11.992 1.00 95.12 72 LEU A O 1
ATOM 537 N N . SER A 1 73 ? 13.175 9.113 9.797 1.00 95.94 73 SER A N 1
ATOM 538 C CA . SER A 1 73 ? 13.801 7.877 9.344 1.00 95.94 73 SER A CA 1
ATOM 539 C C . SER A 1 73 ? 14.637 8.120 8.094 1.00 95.94 73 SER A C 1
ATOM 541 O O . SER A 1 73 ? 14.255 8.900 7.226 1.00 95.94 73 SER A O 1
ATOM 543 N N . ALA A 1 74 ? 15.783 7.458 8.008 1.00 97.31 74 ALA A N 1
ATOM 544 C CA . ALA A 1 74 ? 16.648 7.447 6.841 1.00 97.31 74 ALA A CA 1
ATOM 545 C C . ALA A 1 74 ? 17.210 6.037 6.658 1.00 97.31 74 ALA A C 1
ATOM 547 O O . ALA A 1 74 ? 17.477 5.346 7.639 1.00 97.31 74 ALA A O 1
ATOM 548 N N . GLY A 1 75 ? 17.383 5.609 5.413 1.00 97.31 75 GLY A N 1
ATOM 549 C CA . GLY A 1 75 ? 17.916 4.288 5.115 1.00 97.31 75 GLY A CA 1
ATOM 550 C C . GLY A 1 75 ? 18.675 4.255 3.801 1.00 97.31 75 GLY A C 1
ATOM 551 O O . GLY A 1 75 ? 18.266 4.891 2.827 1.00 97.31 75 GLY A O 1
ATOM 552 N N . LEU A 1 76 ? 19.770 3.506 3.798 1.00 97.44 76 LEU A N 1
ATOM 553 C CA . LEU A 1 76 ? 20.608 3.210 2.645 1.00 97.44 76 LEU A CA 1
ATOM 554 C C . LEU A 1 76 ? 20.759 1.693 2.550 1.00 97.44 76 LEU A C 1
ATOM 556 O O . LEU A 1 76 ? 21.059 1.039 3.549 1.00 97.44 76 LEU A O 1
ATOM 560 N N . GLU A 1 77 ? 20.566 1.146 1.361 1.00 97.25 77 GLU A N 1
ATOM 561 C CA . GLU A 1 77 ? 20.707 -0.279 1.080 1.00 97.25 77 GLU A CA 1
ATOM 562 C C . GLU A 1 77 ? 21.400 -0.441 -0.269 1.00 97.25 77 GLU A C 1
ATOM 564 O O . GLU A 1 77 ? 21.052 0.241 -1.232 1.00 97.25 77 GLU A O 1
ATOM 569 N N . LYS A 1 78 ? 22.422 -1.290 -0.320 1.00 98.06 78 LYS A N 1
ATOM 570 C CA . LYS A 1 78 ? 23.183 -1.573 -1.531 1.00 98.06 78 LYS A CA 1
ATOM 571 C C . LYS A 1 78 ? 23.538 -3.048 -1.577 1.00 98.06 78 LYS A C 1
ATOM 573 O O . LYS A 1 78 ? 24.007 -3.575 -0.575 1.00 98.06 78 LYS A O 1
ATOM 578 N N . GLU A 1 79 ? 23.380 -3.687 -2.725 1.00 97.81 79 GLU A N 1
ATOM 579 C CA . GLU A 1 79 ? 23.837 -5.059 -2.946 1.00 97.81 79 GLU A CA 1
ATOM 580 C C . GLU A 1 79 ? 24.179 -5.329 -4.412 1.00 97.81 79 GLU A C 1
ATOM 582 O O . GLU A 1 79 ? 23.591 -4.729 -5.310 1.00 97.81 79 GLU A O 1
ATOM 587 N N . ASP A 1 80 ? 25.096 -6.269 -4.656 1.00 97.06 80 ASP A N 1
ATOM 588 C CA . ASP A 1 80 ? 25.411 -6.761 -6.008 1.00 97.06 80 ASP A CA 1
ATOM 589 C C . ASP A 1 80 ? 24.375 -7.793 -6.494 1.00 97.06 80 ASP A C 1
ATOM 591 O O . ASP A 1 80 ? 24.214 -8.040 -7.693 1.00 97.06 80 ASP A O 1
ATOM 595 N N . GLY A 1 81 ? 23.654 -8.401 -5.549 1.00 94.12 81 GLY A N 1
ATOM 596 C CA . GLY A 1 81 ? 22.629 -9.403 -5.795 1.00 94.12 81 GLY A CA 1
ATOM 597 C C . GLY A 1 81 ? 23.168 -10.783 -6.202 1.00 94.12 81 GLY A C 1
ATOM 598 O O . GLY A 1 81 ? 24.353 -11.012 -6.440 1.00 94.12 81 GLY A O 1
ATOM 599 N N . PHE A 1 82 ? 22.268 -11.768 -6.242 1.00 93.88 82 PHE A N 1
ATOM 600 C CA . PHE A 1 82 ? 22.627 -13.169 -6.502 1.00 93.88 82 PHE A CA 1
ATOM 601 C C . PHE A 1 82 ? 22.833 -13.495 -7.991 1.00 93.88 82 PHE A C 1
ATOM 603 O O . PHE A 1 82 ? 23.564 -14.429 -8.327 1.00 93.88 82 PHE A O 1
ATOM 610 N N . ARG A 1 83 ? 22.153 -12.777 -8.892 1.00 94.12 83 ARG A N 1
ATOM 611 C CA . ARG A 1 83 ? 22.193 -13.004 -10.342 1.00 94.12 83 ARG A CA 1
ATOM 612 C C . ARG A 1 83 ? 22.944 -11.866 -11.026 1.00 94.12 83 ARG A C 1
ATOM 614 O O . ARG A 1 83 ? 22.990 -10.745 -10.542 1.00 94.12 83 ARG A O 1
ATOM 621 N N . ILE A 1 84 ? 23.471 -12.141 -12.217 1.00 92.50 84 ILE A N 1
ATOM 622 C CA . ILE A 1 84 ? 23.984 -11.081 -13.093 1.00 92.50 84 ILE A CA 1
ATOM 623 C C . ILE A 1 84 ? 22.873 -10.048 -13.313 1.00 92.50 84 ILE A C 1
ATOM 625 O O . ILE A 1 84 ? 21.763 -10.433 -13.688 1.00 92.50 84 ILE A O 1
ATOM 629 N N . ASN A 1 85 ? 23.199 -8.766 -13.111 1.00 95.25 85 ASN A N 1
ATOM 630 C CA . ASN A 1 85 ? 22.276 -7.637 -13.244 1.00 95.25 85 ASN A CA 1
ATOM 631 C C . ASN A 1 85 ? 21.075 -7.720 -12.282 1.00 95.25 85 ASN A C 1
ATOM 633 O O . ASN A 1 85 ? 19.946 -7.428 -12.672 1.00 95.25 85 ASN A O 1
ATOM 637 N N . SER A 1 86 ? 21.301 -8.171 -11.044 1.00 95.88 86 SER A N 1
ATOM 638 C CA . SER A 1 86 ? 20.329 -8.081 -9.945 1.00 95.88 86 SER A CA 1
ATOM 639 C C . SER A 1 86 ? 20.818 -7.201 -8.795 1.00 95.88 86 SER A C 1
ATOM 641 O O . SER A 1 86 ? 20.380 -7.402 -7.668 1.00 95.88 86 SER A O 1
ATOM 643 N N . ASP A 1 87 ? 21.747 -6.292 -9.068 1.00 97.69 87 ASP A N 1
ATOM 644 C CA . ASP A 1 87 ? 22.208 -5.292 -8.111 1.00 97.69 87 ASP A CA 1
ATOM 645 C C . ASP A 1 87 ? 21.103 -4.270 -7.811 1.00 97.69 87 ASP A C 1
ATOM 647 O O . ASP A 1 87 ? 20.264 -3.983 -8.673 1.00 97.69 87 ASP A O 1
ATOM 651 N N . GLU A 1 88 ? 21.119 -3.707 -6.607 1.00 97.75 88 GLU A N 1
ATOM 652 C CA . GLU A 1 88 ? 20.185 -2.671 -6.157 1.00 97.75 88 GLU A CA 1
ATOM 653 C C . GLU A 1 88 ? 20.924 -1.623 -5.303 1.00 97.75 88 GLU A C 1
ATOM 655 O O . GLU A 1 88 ? 21.730 -1.969 -4.442 1.00 97.75 88 GLU A O 1
ATOM 660 N N . ASP A 1 89 ? 20.651 -0.337 -5.542 1.00 98.19 89 ASP A N 1
ATOM 661 C CA . ASP A 1 89 ? 20.982 0.796 -4.663 1.00 98.19 89 ASP A CA 1
ATOM 662 C C . ASP A 1 89 ? 19.673 1.503 -4.317 1.00 98.19 89 ASP A C 1
ATOM 664 O O . ASP A 1 89 ? 18.942 1.955 -5.203 1.00 98.19 89 ASP A O 1
ATOM 668 N N . LYS A 1 90 ? 19.367 1.587 -3.026 1.00 97.81 90 LYS A N 1
ATOM 669 C CA . LYS A 1 90 ? 18.120 2.130 -2.511 1.00 97.81 90 LYS A CA 1
ATOM 670 C C . LYS A 1 90 ? 18.370 3.113 -1.386 1.00 97.81 90 LYS A C 1
ATOM 672 O O . LYS A 1 90 ? 19.100 2.860 -0.429 1.00 97.81 90 LYS A O 1
ATOM 677 N N . LYS A 1 91 ? 17.673 4.240 -1.474 1.00 97.94 91 LYS A N 1
ATOM 678 C CA . LYS A 1 91 ? 17.736 5.345 -0.519 1.00 97.94 91 LYS A CA 1
ATOM 679 C C . LYS A 1 91 ? 16.326 5.694 -0.093 1.00 97.94 91 LYS A C 1
ATOM 681 O O . LYS A 1 91 ? 15.423 5.771 -0.926 1.00 97.94 91 LYS A O 1
ATOM 686 N N . ARG A 1 92 ? 16.126 5.907 1.202 1.00 97.50 92 ARG A N 1
ATOM 687 C CA . ARG A 1 92 ? 14.834 6.305 1.762 1.00 97.50 92 ARG A CA 1
ATOM 688 C C . ARG A 1 92 ? 14.993 7.380 2.817 1.00 97.50 92 ARG A C 1
ATOM 690 O O . ARG A 1 92 ? 15.962 7.372 3.575 1.00 97.50 92 ARG A O 1
ATOM 697 N N . ILE A 1 93 ? 14.006 8.257 2.884 1.00 97.44 93 ILE A N 1
ATOM 698 C CA . ILE A 1 93 ? 13.829 9.218 3.964 1.00 97.44 93 ILE A CA 1
ATOM 699 C C . ILE A 1 93 ? 12.340 9.320 4.282 1.00 97.44 93 ILE A C 1
ATOM 701 O O . ILE A 1 93 ? 11.507 9.275 3.381 1.00 97.44 93 ILE A O 1
ATOM 705 N N . GLY A 1 94 ? 12.013 9.446 5.559 1.00 96.25 94 GLY A N 1
ATOM 706 C CA . GLY A 1 94 ? 10.648 9.631 6.024 1.00 96.25 94 GLY A CA 1
ATOM 707 C C . GLY A 1 94 ? 10.616 10.580 7.209 1.00 96.25 94 GLY A C 1
ATOM 708 O O . GLY A 1 94 ? 11.519 10.567 8.049 1.00 96.25 94 GLY A O 1
ATOM 709 N N . THR A 1 95 ? 9.580 11.400 7.275 1.00 95.12 95 THR A N 1
ATOM 710 C CA . THR A 1 95 ? 9.314 12.316 8.379 1.00 95.12 95 THR A CA 1
ATOM 711 C C . THR A 1 95 ? 7.848 12.235 8.757 1.00 95.12 95 THR A C 1
ATOM 713 O O . THR A 1 95 ? 6.973 12.175 7.899 1.00 95.12 95 THR A O 1
ATOM 716 N N . GLU A 1 96 ? 7.571 12.283 10.050 1.00 94.38 96 GLU A N 1
ATOM 717 C CA . GLU A 1 96 ? 6.217 12.302 10.578 1.00 94.38 96 GLU A CA 1
ATOM 718 C C . GLU A 1 96 ? 6.141 13.292 11.739 1.00 94.38 96 GLU A C 1
ATOM 720 O O . GLU A 1 96 ? 6.980 13.298 12.642 1.00 94.38 96 GLU A O 1
ATOM 725 N N . LEU A 1 97 ? 5.142 14.161 11.680 1.00 93.94 97 LEU A N 1
ATOM 726 C CA . LEU A 1 97 ? 4.857 15.197 12.655 1.00 93.94 97 LEU A CA 1
ATOM 727 C C . LEU A 1 97 ? 3.493 14.922 13.270 1.00 93.94 97 LEU A C 1
ATOM 729 O O . LEU A 1 97 ? 2.513 14.709 12.559 1.00 93.94 97 LEU A O 1
ATOM 733 N N . HIS A 1 98 ? 3.439 14.949 14.595 1.00 92.06 98 HIS A N 1
ATOM 734 C CA . HIS A 1 98 ? 2.207 14.844 15.370 1.00 92.06 98 HIS A CA 1
ATOM 735 C C . HIS A 1 98 ? 1.976 16.168 16.072 1.00 92.06 98 HIS A C 1
ATOM 737 O O . HIS A 1 98 ? 2.916 16.754 16.607 1.00 92.06 98 HIS A O 1
ATOM 743 N N . TYR A 1 99 ? 0.733 16.622 16.116 1.00 91.44 99 TYR A N 1
ATOM 744 C CA . TYR A 1 99 ? 0.327 17.758 16.927 1.00 91.44 99 TYR A CA 1
ATOM 745 C C . TYR A 1 99 ? -0.893 17.377 17.757 1.00 91.44 99 TYR A C 1
ATOM 747 O O . TYR A 1 99 ? -1.983 17.140 17.232 1.00 91.44 99 TYR A O 1
ATOM 755 N N . ASN A 1 100 ? -0.694 17.337 19.070 1.00 85.56 100 ASN A N 1
ATOM 756 C CA . ASN A 1 100 ? -1.724 17.049 20.051 1.00 85.56 100 ASN A CA 1
ATOM 757 C C . ASN A 1 100 ? -2.251 18.378 20.593 1.00 85.56 100 ASN A C 1
ATOM 759 O O . ASN A 1 100 ? -1.657 18.966 21.496 1.00 85.56 100 ASN A O 1
ATOM 763 N N . SER A 1 101 ? -3.372 18.853 20.046 1.00 67.88 101 SER A N 1
ATOM 764 C CA . SER A 1 101 ? -4.039 20.047 20.584 1.00 67.88 101 SER A CA 1
ATOM 765 C C . SER A 1 101 ? -4.814 19.742 21.873 1.00 67.88 101 SER A C 1
ATOM 767 O O . SER A 1 101 ? -5.010 20.651 22.667 1.00 67.88 101 SER A O 1
ATOM 769 N N . ASP A 1 102 ? -5.260 18.488 22.054 1.00 66.25 102 ASP A N 1
ATOM 770 C CA . ASP A 1 102 ? -6.008 17.947 23.204 1.00 66.25 102 ASP A CA 1
ATOM 771 C C . ASP A 1 102 ? -5.951 16.402 23.194 1.00 66.25 102 ASP A C 1
ATOM 773 O O . ASP A 1 102 ? -5.610 15.808 22.171 1.00 66.25 102 ASP A O 1
ATOM 777 N N . GLN A 1 103 ? -6.388 15.713 24.266 1.00 56.69 103 GLN A N 1
ATOM 778 C CA . GLN A 1 103 ? -6.434 14.229 24.330 1.00 56.69 103 GLN A CA 1
ATOM 779 C C . GLN A 1 103 ? -7.279 13.548 23.223 1.00 56.69 103 GLN A C 1
ATOM 781 O O . GLN A 1 103 ? -7.261 12.323 23.112 1.00 56.69 103 GLN A O 1
ATOM 786 N N . LYS A 1 104 ? -8.040 14.308 22.422 1.00 61.31 104 LYS A N 1
ATOM 787 C CA . LYS A 1 104 ? -8.925 13.796 21.358 1.00 61.31 104 LYS A CA 1
ATOM 788 C C . LYS A 1 104 ? -8.520 14.199 19.935 1.00 61.31 104 LYS A C 1
ATOM 790 O O . LYS A 1 104 ? -8.985 13.563 18.995 1.00 61.31 104 LYS A O 1
ATOM 795 N N . ASN A 1 105 ? -7.662 15.208 19.775 1.00 73.62 105 ASN A N 1
ATOM 796 C CA . ASN A 1 105 ? -7.324 15.786 18.473 1.00 73.62 105 ASN A CA 1
ATOM 797 C C . ASN A 1 105 ? -5.821 15.628 18.223 1.00 73.62 105 ASN A C 1
ATOM 799 O O . ASN A 1 105 ? -5.035 16.487 18.626 1.00 73.62 105 ASN A O 1
ATOM 803 N N . ASN A 1 106 ? -5.444 14.521 17.577 1.00 86.12 106 ASN A N 1
ATOM 804 C CA . ASN A 1 106 ? -4.086 14.301 17.085 1.00 86.12 106 ASN A CA 1
ATOM 805 C C . ASN A 1 106 ? -4.051 14.551 15.575 1.00 86.12 106 ASN A C 1
ATOM 807 O O . ASN A 1 106 ? -4.617 13.774 14.802 1.00 86.12 106 ASN A O 1
ATOM 811 N N . VAL A 1 107 ? -3.424 15.654 15.182 1.00 93.44 107 VAL A N 1
ATOM 812 C CA . VAL A 1 107 ? -3.168 15.989 13.781 1.00 93.44 107 VAL A CA 1
ATOM 813 C C . VAL A 1 107 ? -1.860 15.330 13.372 1.00 93.44 107 VAL A C 1
ATOM 815 O O . VAL A 1 107 ? -0.857 15.490 14.065 1.00 93.44 107 VAL A O 1
ATOM 818 N N . VAL A 1 108 ? -1.859 14.607 12.254 1.00 94.38 108 VAL A N 1
ATOM 819 C CA . VAL A 1 108 ? -0.663 13.912 11.757 1.00 94.38 108 VAL A CA 1
ATOM 820 C C . VAL A 1 108 ? -0.327 14.407 10.361 1.00 94.38 108 VAL A C 1
ATOM 822 O O . VAL A 1 108 ? -1.209 14.488 9.511 1.00 94.38 108 VAL A O 1
ATOM 825 N N . LEU A 1 109 ? 0.946 14.704 10.124 1.00 96.31 109 LEU A N 1
ATOM 826 C CA . LEU A 1 109 ? 1.498 14.972 8.802 1.00 96.31 109 LEU A CA 1
ATOM 827 C C . LEU A 1 109 ? 2.691 14.046 8.578 1.00 96.31 109 LEU A C 1
ATOM 829 O O . LEU A 1 109 ? 3.660 14.115 9.329 1.00 96.31 109 LEU A O 1
ATOM 833 N N . SER A 1 110 ? 2.640 13.209 7.548 1.00 95.94 110 SER A N 1
ATOM 834 C CA . SER A 1 110 ? 3.754 12.358 7.138 1.00 95.94 110 SER A CA 1
ATOM 835 C C . SER A 1 110 ? 4.212 12.694 5.724 1.00 95.94 110 SER A C 1
ATOM 837 O O . SER A 1 110 ? 3.415 13.104 4.876 1.00 95.94 110 SER A O 1
ATOM 839 N N . PHE A 1 111 ? 5.504 12.517 5.479 1.00 97.19 111 PHE A N 1
ATOM 840 C CA . PHE A 1 111 ? 6.111 12.567 4.159 1.00 97.19 111 PHE A CA 1
ATOM 841 C C . PHE A 1 111 ? 7.171 11.476 4.054 1.00 97.19 111 PHE A C 1
ATOM 843 O O . PHE A 1 111 ? 8.018 11.340 4.935 1.00 97.19 111 PHE A O 1
ATOM 850 N N . ASP A 1 112 ? 7.153 10.750 2.948 1.00 96.75 112 ASP A N 1
ATOM 851 C CA . ASP A 1 112 ? 8.061 9.660 2.644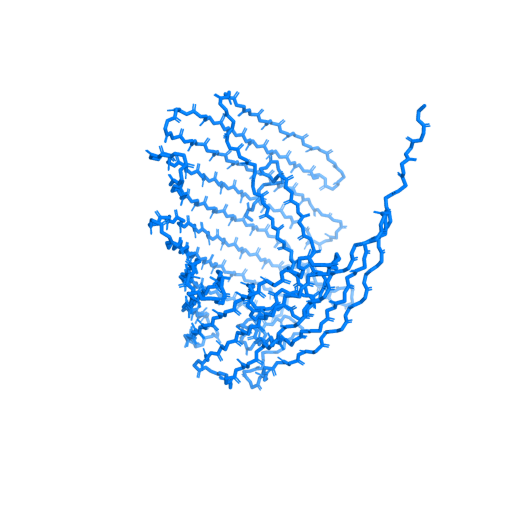 1.00 96.75 112 ASP A CA 1
ATOM 852 C C . ASP A 1 112 ? 8.599 9.823 1.223 1.00 96.75 112 ASP A C 1
ATOM 854 O O . ASP A 1 112 ? 7.865 10.151 0.291 1.00 96.75 112 ASP A O 1
ATOM 858 N N . TYR A 1 113 ? 9.888 9.557 1.050 1.00 97.75 113 TYR A N 1
ATOM 859 C CA . TYR A 1 113 ? 10.539 9.497 -0.250 1.00 97.75 113 TYR A CA 1
ATOM 860 C C . TYR A 1 113 ? 11.411 8.249 -0.328 1.00 97.75 113 TYR A C 1
ATOM 862 O O . TYR A 1 113 ? 12.166 7.941 0.602 1.00 97.75 113 TYR A O 1
ATOM 870 N N . SER A 1 114 ? 11.344 7.538 -1.450 1.00 98.00 114 SER A N 1
ATOM 871 C CA . SER A 1 114 ? 12.347 6.535 -1.795 1.00 98.00 114 SER A CA 1
ATOM 872 C C . SER A 1 114 ? 12.833 6.681 -3.222 1.00 98.00 114 SER A C 1
ATOM 874 O O . SER A 1 114 ? 12.089 7.060 -4.112 1.00 98.00 114 SER A O 1
ATOM 876 N N . GLN A 1 115 ? 14.097 6.343 -3.434 1.00 98.12 115 GLN A N 1
ATOM 877 C CA . GLN A 1 115 ? 14.672 6.145 -4.753 1.00 98.12 115 GLN A CA 1
ATOM 878 C C . GLN A 1 115 ? 15.349 4.788 -4.761 1.00 98.12 115 GLN A C 1
ATOM 880 O O . GLN A 1 115 ? 16.068 4.460 -3.815 1.00 98.12 115 GLN A O 1
ATOM 885 N N . PHE A 1 116 ? 15.152 4.023 -5.826 1.00 96.06 116 PHE A N 1
ATOM 886 C CA . PHE A 1 116 ? 15.961 2.844 -6.074 1.00 96.06 116 PHE A CA 1
ATOM 887 C C . PHE A 1 116 ? 16.399 2.761 -7.529 1.00 96.06 116 PHE A C 1
ATOM 889 O O . PHE A 1 116 ? 15.665 3.101 -8.458 1.00 96.06 116 PHE A O 1
ATOM 896 N N . GLU A 1 117 ? 17.626 2.303 -7.713 1.00 98.12 117 GLU A N 1
ATOM 897 C C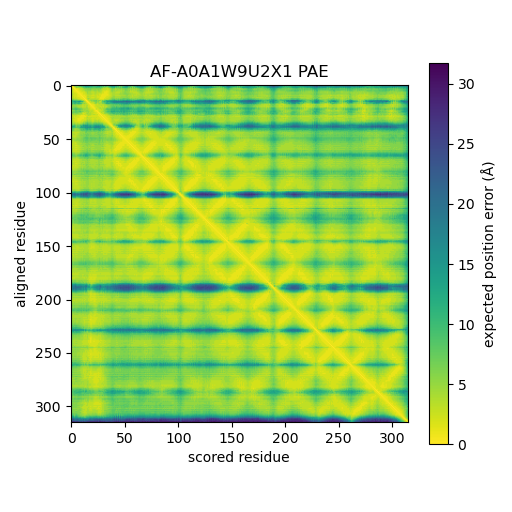A . GLU A 1 117 ? 18.224 1.975 -8.995 1.00 98.12 117 GLU A CA 1
ATOM 898 C C . GLU A 1 117 ? 18.622 0.514 -8.948 1.00 98.12 117 GLU A C 1
ATOM 900 O O . GLU A 1 117 ? 19.298 0.082 -8.020 1.00 98.12 117 GLU A O 1
ATOM 905 N N . LYS A 1 118 ? 18.185 -0.258 -9.938 1.00 97.50 118 LYS A N 1
ATOM 906 C CA . LYS A 1 118 ? 18.429 -1.694 -9.935 1.00 97.50 118 LYS A CA 1
ATOM 907 C C . LYS A 1 118 ? 18.640 -2.278 -11.311 1.00 97.50 118 LYS A C 1
ATOM 909 O O . LYS A 1 118 ? 18.119 -1.781 -12.319 1.00 97.50 118 LYS A O 1
ATOM 914 N N . GLY A 1 119 ? 19.363 -3.385 -11.322 1.00 96.81 119 GLY A N 1
ATOM 915 C CA . GLY A 1 119 ? 19.388 -4.305 -12.436 1.00 96.81 119 GLY A CA 1
ATOM 916 C C . GLY A 1 119 ? 18.059 -5.046 -12.554 1.00 96.81 119 GLY A C 1
ATOM 917 O O . GLY A 1 119 ? 17.367 -5.324 -11.573 1.00 96.81 119 GLY A O 1
ATOM 918 N N . SER A 1 120 ? 17.662 -5.350 -13.784 1.00 94.25 120 SER A N 1
ATOM 919 C CA . SER A 1 120 ? 16.530 -6.225 -14.064 1.00 94.25 120 SER A CA 1
ATOM 920 C C . SER A 1 120 ? 17.066 -7.465 -14.774 1.00 94.25 120 SER A C 1
ATOM 922 O O . SER A 1 120 ? 17.261 -7.426 -15.986 1.00 94.25 120 SER A O 1
ATOM 924 N N . PRO A 1 121 ? 17.326 -8.577 -14.066 1.00 93.06 121 PRO A N 1
ATOM 925 C CA . PRO A 1 121 ? 18.038 -9.724 -14.636 1.00 93.06 121 PRO A CA 1
ATOM 926 C C . PRO A 1 121 ? 17.183 -10.538 -15.621 1.00 93.06 121 PRO A C 1
ATOM 928 O O . PRO A 1 121 ? 17.691 -11.448 -16.278 1.00 93.06 121 PRO A O 1
ATOM 931 N N . GLY A 1 122 ? 15.882 -10.248 -15.712 1.00 90.25 122 GLY A N 1
ATOM 932 C CA . GLY A 1 122 ? 14.932 -11.002 -16.522 1.00 90.25 122 GLY A CA 1
ATOM 933 C C . GLY A 1 122 ? 14.668 -12.405 -15.969 1.00 90.25 122 GLY A C 1
ATOM 934 O O . GLY A 1 122 ? 15.078 -12.777 -14.858 1.00 90.25 122 GLY A O 1
ATOM 935 N N . THR A 1 123 ? 13.964 -13.223 -16.745 1.00 88.62 123 THR A N 1
ATOM 936 C CA . THR A 1 123 ? 13.718 -14.623 -16.376 1.00 88.62 123 THR A CA 1
ATOM 937 C C . THR A 1 123 ? 14.992 -15.452 -16.560 1.00 88.62 123 THR A C 1
ATOM 939 O O . THR A 1 123 ? 15.979 -14.988 -17.128 1.00 88.62 123 THR A O 1
ATOM 942 N N . THR A 1 124 ? 15.020 -16.681 -16.046 1.00 87.19 124 THR A N 1
ATOM 943 C CA . THR A 1 124 ? 16.186 -17.569 -16.209 1.00 87.19 124 THR A CA 1
ATOM 944 C C . THR A 1 124 ? 16.363 -18.061 -17.647 1.00 87.19 124 THR A C 1
ATOM 946 O O . THR A 1 124 ? 17.486 -18.323 -18.060 1.00 87.19 124 THR A O 1
ATOM 949 N N . TYR A 1 125 ? 15.273 -18.158 -18.412 1.00 88.50 125 TYR A N 1
ATOM 950 C CA . TYR A 1 125 ? 15.269 -18.585 -19.816 1.00 88.50 125 TYR A CA 1
ATOM 951 C C . TYR A 1 125 ? 15.331 -17.418 -20.815 1.00 88.50 125 TYR A C 1
ATOM 953 O O . TYR A 1 125 ? 15.598 -17.643 -21.990 1.00 88.50 125 TYR A O 1
ATOM 961 N N . SER A 1 126 ? 15.096 -16.182 -20.366 1.00 87.88 126 SER A N 1
ATOM 962 C CA . SER A 1 126 ? 15.260 -14.963 -21.163 1.00 87.88 126 SER A CA 1
ATOM 963 C C . SER A 1 126 ? 15.932 -13.872 -20.317 1.00 87.88 126 SER A C 1
ATOM 965 O O . SER A 1 126 ? 15.253 -12.946 -19.856 1.00 87.88 126 SER A O 1
ATOM 967 N N . PRO A 1 127 ? 17.251 -13.989 -20.059 1.00 90.50 127 PRO A N 1
ATOM 968 C CA . PRO A 1 127 ? 17.986 -13.011 -19.267 1.00 90.50 127 PRO A CA 1
ATOM 969 C C . PRO A 1 127 ? 18.058 -11.649 -19.960 1.00 90.50 127 PRO A C 1
ATOM 971 O O . PRO A 1 127 ? 18.167 -11.570 -21.182 1.00 90.50 127 PRO A O 1
ATOM 974 N N . SER A 1 128 ? 18.079 -10.581 -19.168 1.00 92.50 128 SER A N 1
ATOM 975 C CA . SER A 1 128 ? 18.309 -9.212 -19.641 1.00 92.50 128 SER A CA 1
ATOM 976 C C . SER A 1 128 ? 19.526 -8.619 -18.929 1.00 92.50 128 SER A C 1
ATOM 978 O O . SER A 1 128 ? 19.371 -7.879 -17.958 1.00 92.50 128 SER A O 1
ATOM 980 N N . PRO A 1 129 ? 20.754 -8.977 -19.345 1.00 92.00 129 PRO A N 1
ATOM 981 C CA . PRO A 1 129 ? 21.980 -8.637 -18.621 1.00 92.00 129 PRO A CA 1
ATOM 982 C C . PRO A 1 129 ? 22.270 -7.134 -18.563 1.00 92.00 129 PRO A C 1
ATOM 984 O O . PRO A 1 129 ? 23.083 -6.719 -17.744 1.00 92.00 129 PRO A O 1
ATOM 987 N N . ARG A 1 130 ? 21.637 -6.321 -19.421 1.00 94.44 130 ARG A N 1
ATOM 988 C CA . ARG A 1 130 ? 21.860 -4.868 -19.480 1.00 94.44 130 ARG A CA 1
ATOM 989 C C . ARG A 1 130 ? 20.638 -4.034 -19.099 1.00 94.44 130 ARG A C 1
ATOM 991 O O . ARG A 1 130 ? 20.700 -2.810 -19.182 1.00 94.44 130 ARG A O 1
ATOM 998 N N . ALA A 1 131 ? 19.530 -4.659 -18.700 1.00 95.88 131 A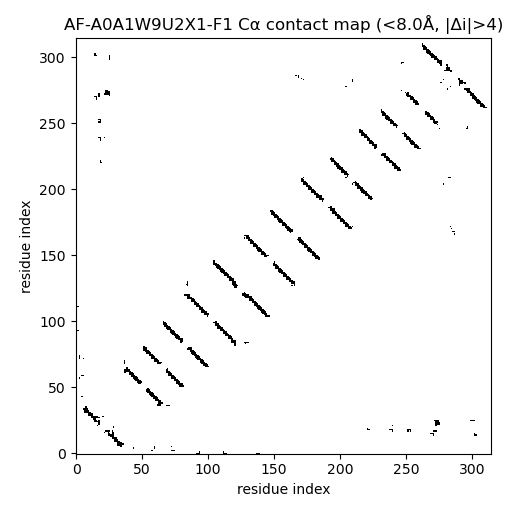LA A N 1
ATOM 999 C CA . ALA A 1 131 ? 18.315 -3.919 -18.378 1.00 95.88 131 ALA A CA 1
ATOM 1000 C C . ALA A 1 131 ? 18.419 -3.210 -17.023 1.00 95.88 131 ALA A C 1
ATOM 1002 O O . ALA A 1 131 ? 18.757 -3.832 -16.016 1.00 95.88 131 ALA A O 1
ATOM 1003 N N . ARG A 1 132 ? 18.073 -1.925 -16.984 1.00 96.94 132 ARG A N 1
ATOM 1004 C CA . ARG A 1 132 ? 18.090 -1.094 -15.778 1.00 96.94 132 ARG A CA 1
ATOM 1005 C C . ARG A 1 132 ? 16.709 -0.532 -15.493 1.00 96.94 132 ARG A C 1
ATOM 1007 O O . ARG A 1 132 ? 15.966 -0.182 -16.407 1.00 96.94 132 ARG A O 1
ATOM 1014 N N . SER A 1 133 ? 16.394 -0.421 -14.210 1.00 97.00 133 SER A N 1
ATOM 1015 C CA . SER A 1 133 ? 15.206 0.260 -13.716 1.00 97.00 133 SER A CA 1
ATOM 1016 C C . SER A 1 133 ? 15.622 1.305 -12.692 1.00 97.00 133 SER A C 1
ATOM 1018 O O . SER A 1 133 ? 16.433 1.021 -11.815 1.00 97.00 133 SER A O 1
ATOM 1020 N N . SER A 1 134 ? 15.036 2.490 -12.780 1.00 97.94 134 SER A N 1
ATOM 1021 C CA . SER A 1 134 ? 15.111 3.518 -11.748 1.00 97.94 134 SER A CA 1
ATOM 1022 C C . SER A 1 134 ? 13.698 3.933 -11.390 1.00 97.94 134 SER A C 1
ATOM 1024 O O . SER A 1 134 ? 12.860 4.105 -12.277 1.00 97.94 134 SER A O 1
ATOM 1026 N N . GLU A 1 135 ? 13.429 4.050 -10.101 1.00 97.75 135 GLU A N 1
ATOM 1027 C CA . GLU A 1 135 ? 12.128 4.456 -9.596 1.00 97.75 135 GLU A CA 1
ATOM 1028 C C . GLU A 1 135 ? 12.322 5.445 -8.455 1.00 97.75 135 GLU A C 1
ATOM 1030 O O . GLU A 1 135 ? 13.241 5.309 -7.637 1.00 97.75 135 GLU A O 1
ATOM 1035 N N . LYS A 1 136 ? 11.480 6.469 -8.439 1.00 98.44 136 LYS A N 1
ATOM 1036 C CA . LYS A 1 136 ? 11.372 7.428 -7.351 1.00 98.44 136 LYS A CA 1
ATOM 1037 C C . LYS A 1 136 ? 9.933 7.433 -6.894 1.00 98.44 136 LYS A C 1
ATOM 1039 O O . LYS A 1 136 ? 9.049 7.568 -7.728 1.00 98.44 136 LYS A O 1
ATOM 1044 N N . ASP A 1 137 ? 9.733 7.324 -5.594 1.00 98.12 137 ASP A N 1
ATOM 1045 C CA . ASP A 1 137 ? 8.423 7.319 -4.972 1.00 98.12 137 ASP A CA 1
ATOM 1046 C C . ASP A 1 137 ? 8.323 8.464 -3.975 1.00 98.12 137 ASP A C 1
ATOM 1048 O O . ASP A 1 137 ? 9.246 8.696 -3.187 1.00 98.12 137 ASP A O 1
ATOM 1052 N N . TRP A 1 138 ? 7.171 9.118 -3.957 1.00 97.31 138 TRP A N 1
ATOM 1053 C CA . TRP A 1 138 ? 6.797 10.118 -2.972 1.00 97.31 138 TRP A CA 1
ATOM 1054 C C . TRP A 1 138 ? 5.473 9.723 -2.339 1.00 97.31 138 TRP A C 1
ATOM 1056 O O . TRP A 1 138 ? 4.545 9.308 -3.030 1.00 97.31 138 TRP A O 1
ATOM 1066 N N . GLY A 1 139 ? 5.367 9.909 -1.032 1.00 97.81 139 GLY A N 1
ATOM 1067 C CA . GLY A 1 139 ? 4.135 9.738 -0.281 1.00 97.81 139 GLY A CA 1
ATOM 1068 C C . GLY A 1 139 ? 3.969 10.871 0.714 1.00 97.81 139 GLY A C 1
ATOM 1069 O O . GLY A 1 139 ? 4.934 11.308 1.334 1.00 97.81 139 GLY A O 1
ATOM 1070 N N . SER A 1 140 ? 2.748 11.350 0.895 1.00 97.62 140 SER A N 1
ATOM 1071 C CA . SER A 1 140 ? 2.393 12.219 2.006 1.00 97.62 140 SER A CA 1
ATOM 1072 C C . SER A 1 140 ? 1.016 11.867 2.539 1.00 97.62 140 SER A C 1
ATOM 1074 O O . SER A 1 140 ? 0.124 11.455 1.798 1.00 97.62 140 SER A O 1
ATOM 1076 N N . THR A 1 141 ? 0.849 11.996 3.851 1.00 97.50 141 THR A N 1
ATOM 1077 C CA . THR A 1 141 ? -0.435 11.756 4.514 1.00 97.50 141 THR A CA 1
ATOM 1078 C C . THR A 1 141 ? -0.726 12.885 5.482 1.00 97.50 141 THR A C 1
ATOM 1080 O O . THR A 1 141 ? 0.131 13.259 6.277 1.00 97.50 141 THR A O 1
ATOM 1083 N N . PHE A 1 142 ? -1.946 13.405 5.448 1.00 97.62 142 PHE A N 1
ATOM 1084 C CA . PHE A 1 142 ? -2.440 14.387 6.397 1.00 97.62 142 PHE A CA 1
ATOM 1085 C C . PHE A 1 142 ? -3.705 13.860 7.069 1.00 97.62 142 PHE A C 1
ATOM 1087 O O . PHE A 1 142 ? -4.691 13.563 6.404 1.00 97.62 142 PHE A O 1
ATOM 1094 N N . ILE A 1 143 ? -3.679 13.717 8.393 1.00 95.94 143 ILE A N 1
ATOM 1095 C CA . ILE A 1 143 ? -4.812 13.243 9.189 1.00 95.94 143 ILE A CA 1
ATOM 1096 C C . ILE A 1 143 ? -5.285 14.382 10.076 1.00 95.94 143 ILE A C 1
ATOM 1098 O O . ILE A 1 143 ? -4.539 14.852 10.936 1.00 95.94 143 ILE A O 1
ATOM 1102 N N . LEU A 1 144 ? -6.549 14.766 9.914 1.00 95.00 144 LEU A N 1
ATOM 1103 C CA . LEU A 1 144 ? -7.163 15.863 10.647 1.00 95.00 144 LEU A CA 1
ATOM 1104 C C . LEU A 1 144 ? -8.482 15.421 11.304 1.00 95.00 144 LEU A C 1
ATOM 1106 O O . LEU A 1 144 ? -9.502 15.262 10.626 1.00 95.00 144 LEU A O 1
ATOM 1110 N N . PRO A 1 145 ? -8.498 15.231 12.634 1.00 93.00 145 PRO A N 1
ATOM 1111 C CA . PRO A 1 145 ? -9.728 15.065 13.399 1.00 93.00 145 PRO A CA 1
ATOM 1112 C C . PRO A 1 145 ? -10.393 16.429 13.648 1.00 93.00 1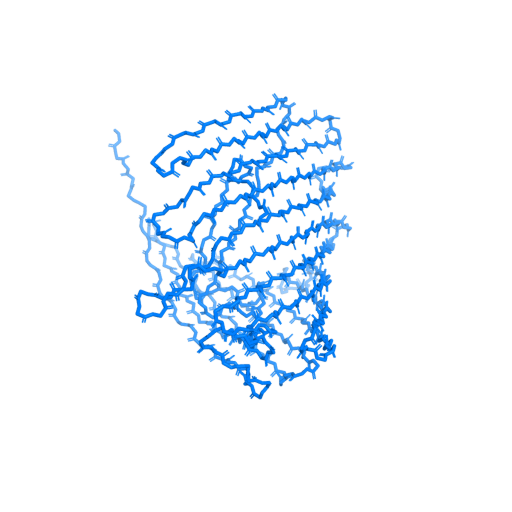45 PRO A C 1
ATOM 1114 O O . PRO A 1 145 ? -9.792 17.321 14.243 1.00 93.00 145 PRO A O 1
ATOM 1117 N N . ILE A 1 146 ? -11.649 16.584 13.232 1.00 89.06 146 ILE A N 1
ATOM 1118 C CA . ILE A 1 146 ? -12.485 17.773 13.437 1.00 89.06 146 ILE A CA 1
ATOM 1119 C C . ILE A 1 146 ? -13.748 17.345 14.195 1.00 89.06 146 ILE A C 1
ATOM 1121 O O . ILE A 1 146 ? -14.773 16.982 13.613 1.00 89.06 146 ILE A O 1
ATOM 1125 N N . GLY A 1 147 ? -13.673 17.346 15.527 1.00 86.94 147 GLY A N 1
ATOM 1126 C CA . GLY A 1 147 ? -14.773 16.901 16.383 1.00 86.94 147 GLY A CA 1
ATOM 1127 C C . GLY A 1 147 ? -15.069 15.408 16.201 1.00 86.94 147 GLY A C 1
ATOM 1128 O O . GLY A 1 147 ? -14.272 14.565 16.596 1.00 86.94 147 GLY A O 1
ATOM 1129 N N . GLY A 1 148 ? -16.232 15.080 15.633 1.00 87.62 148 GLY A N 1
ATOM 1130 C CA . GLY A 1 148 ? -16.618 13.703 15.302 1.00 87.62 148 GLY A CA 1
ATOM 1131 C C . GLY A 1 148 ? -16.230 13.260 13.889 1.00 87.62 148 GLY A C 1
ATOM 1132 O O . GLY A 1 148 ? -16.510 12.125 13.525 1.00 87.62 148 GLY A O 1
ATOM 1133 N N . LEU A 1 149 ? -15.643 14.131 13.068 1.00 92.31 149 LEU A N 1
ATOM 1134 C CA . LEU A 1 149 ? -15.208 13.813 11.709 1.00 92.31 149 LEU A CA 1
ATOM 1135 C C . LEU A 1 149 ? -13.697 13.582 11.699 1.00 92.31 149 LEU A C 1
ATOM 1137 O O . LEU A 1 149 ? -12.951 14.348 12.298 1.00 92.31 149 LEU A O 1
ATOM 1141 N N . LYS A 1 150 ? -13.231 12.560 10.990 1.00 94.88 150 LYS A N 1
ATOM 1142 C CA . LYS A 1 150 ? -11.819 12.363 10.669 1.00 94.88 150 LYS A CA 1
ATOM 1143 C C . LYS A 1 150 ? -11.646 12.493 9.160 1.00 94.88 150 LYS A C 1
ATOM 1145 O O . LYS A 1 150 ? -12.229 11.701 8.421 1.00 94.88 150 LYS A O 1
ATOM 1150 N N . SER A 1 151 ? -10.849 13.473 8.749 1.00 96.81 151 SER A N 1
ATOM 1151 C CA . SER A 1 151 ? -10.347 13.639 7.384 1.00 96.81 151 SER A CA 1
ATOM 1152 C C . SER A 1 151 ? -8.959 13.008 7.279 1.00 96.81 151 SER A C 1
ATOM 1154 O O . SER A 1 151 ? -8.170 13.021 8.232 1.00 96.81 151 SER A O 1
ATOM 1156 N N . THR A 1 152 ? -8.689 12.345 6.164 1.00 97.25 152 THR A N 1
ATOM 1157 C CA . THR A 1 152 ? -7.395 11.742 5.857 1.00 97.25 152 THR A CA 1
ATOM 1158 C C . THR A 1 152 ? -7.111 11.949 4.383 1.00 97.25 152 THR A C 1
ATOM 1160 O O . THR A 1 152 ? -7.712 11.280 3.548 1.00 97.25 152 THR A O 1
ATOM 1163 N N . THR A 1 153 ? -6.180 12.850 4.097 1.00 98.38 153 THR A N 1
ATOM 1164 C CA . THR A 1 153 ? -5.680 13.113 2.752 1.00 98.38 153 THR A CA 1
ATOM 1165 C C . THR A 1 153 ? -4.417 12.297 2.530 1.00 98.38 153 THR A C 1
ATOM 1167 O O . THR A 1 153 ? -3.499 12.345 3.351 1.00 98.38 153 THR A O 1
ATOM 1170 N N . HIS A 1 154 ? -4.340 11.575 1.424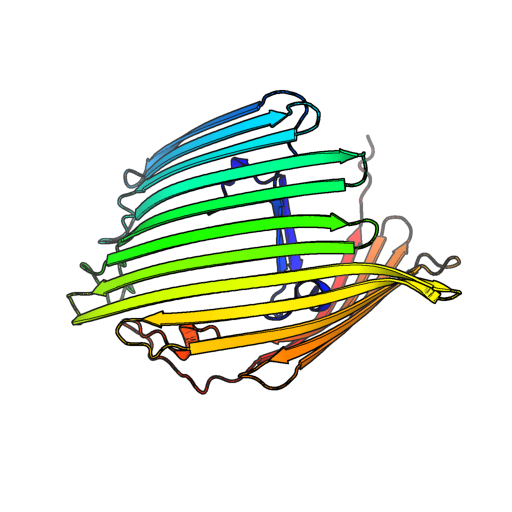 1.00 97.75 154 HIS A N 1
ATOM 1171 C CA . HIS A 1 154 ? -3.143 10.882 0.978 1.00 97.75 154 HIS A CA 1
ATOM 1172 C C . HIS A 1 154 ? -2.759 11.364 -0.416 1.00 97.75 154 HIS A C 1
ATOM 1174 O O . HIS A 1 154 ? -3.604 11.463 -1.300 1.00 97.75 154 HIS A O 1
ATOM 1180 N N . HIS A 1 155 ? -1.481 11.645 -0.621 1.00 98.31 155 HIS A N 1
ATOM 1181 C CA . HIS A 1 155 ? -0.928 11.886 -1.943 1.00 98.31 155 HIS A CA 1
ATOM 1182 C C . HIS A 1 155 ? 0.245 10.938 -2.158 1.00 98.31 155 HIS A C 1
ATOM 1184 O O . HIS A 1 155 ? 1.157 10.876 -1.336 1.00 98.31 155 HIS A O 1
ATOM 1190 N N . SER A 1 156 ? 0.242 10.224 -3.275 1.00 97.81 156 SER A N 1
ATOM 1191 C CA . SER A 1 156 ? 1.350 9.365 -3.678 1.00 97.81 156 SER A CA 1
ATOM 1192 C C . SER A 1 156 ? 1.710 9.629 -5.123 1.00 97.81 156 SER A C 1
ATOM 1194 O O . SER A 1 156 ? 0.816 9.737 -5.955 1.00 97.81 156 SER A O 1
ATOM 1196 N N . ALA A 1 157 ? 2.995 9.677 -5.437 1.00 98.12 157 ALA A N 1
ATOM 1197 C CA . ALA A 1 157 ? 3.470 9.789 -6.804 1.00 98.12 157 ALA A CA 1
ATOM 1198 C C . ALA A 1 157 ? 4.651 8.854 -7.032 1.00 98.12 157 ALA A C 1
ATOM 1200 O O . ALA A 1 157 ? 5.386 8.545 -6.091 1.00 98.12 157 ALA A O 1
ATOM 1201 N N . PHE A 1 158 ? 4.845 8.429 -8.275 1.00 97.50 158 PHE A N 1
ATOM 1202 C CA . PHE A 1 158 ? 6.053 7.729 -8.675 1.00 97.50 158 PHE A CA 1
ATOM 1203 C C . PHE A 1 158 ? 6.514 8.153 -10.067 1.00 97.50 158 PHE A C 1
ATOM 1205 O O . PHE A 1 158 ? 5.700 8.403 -10.956 1.00 97.50 158 PHE A O 1
ATOM 1212 N N . ASP A 1 159 ? 7.831 8.124 -10.256 1.00 97.75 159 ASP A N 1
ATOM 1213 C CA . ASP A 1 159 ? 8.496 8.227 -11.549 1.00 97.75 159 ASP A CA 1
ATOM 1214 C C . ASP A 1 159 ? 9.260 6.932 -11.785 1.00 97.75 159 ASP A C 1
ATOM 1216 O O . ASP A 1 159 ? 10.171 6.594 -11.029 1.00 97.75 159 ASP A O 1
ATOM 1220 N N . LYS A 1 160 ? 8.940 6.223 -12.862 1.00 96.75 160 LYS A N 1
ATOM 1221 C CA . LYS A 1 160 ? 9.558 4.952 -13.225 1.00 96.75 160 LYS A CA 1
ATOM 1222 C C . LYS A 1 160 ? 10.195 5.042 -14.597 1.00 96.75 160 LYS A C 1
ATOM 1224 O O . LYS A 1 160 ? 9.542 5.374 -15.583 1.00 96.75 160 LYS A O 1
ATOM 1229 N N . LYS A 1 161 ? 11.467 4.664 -14.676 1.00 96.88 161 LYS A N 1
ATOM 1230 C CA . LYS A 1 161 ? 12.224 4.538 -15.924 1.00 96.88 161 LYS A CA 1
ATOM 1231 C C . LYS A 1 161 ? 12.757 3.124 -16.036 1.00 96.88 161 LYS A C 1
ATOM 1233 O O . LYS A 1 161 ? 13.428 2.641 -15.128 1.00 96.88 161 LYS A O 1
ATOM 1238 N N . TYR A 1 162 ? 12.473 2.472 -17.150 1.00 95.81 162 TYR A N 1
ATOM 1239 C CA . TYR A 1 162 ? 12.984 1.153 -17.483 1.00 95.81 162 TYR A CA 1
ATOM 1240 C C . TYR A 1 162 ? 13.626 1.203 -18.859 1.00 95.81 162 TYR A C 1
ATOM 1242 O O . TYR A 1 162 ? 12.973 1.579 -19.830 1.00 95.81 162 TYR A O 1
ATOM 1250 N N . ASN A 1 163 ? 14.882 0.785 -18.941 1.00 95.62 163 ASN A N 1
ATOM 1251 C CA . ASN A 1 163 ? 15.616 0.708 -20.190 1.00 95.62 163 ASN A CA 1
ATOM 1252 C C . ASN A 1 163 ? 16.220 -0.687 -20.346 1.00 95.62 163 ASN A C 1
ATOM 1254 O O . ASN A 1 163 ? 16.862 -1.203 -19.432 1.00 95.62 163 ASN A O 1
ATOM 1258 N N . ASN A 1 164 ? 16.021 -1.298 -21.506 1.00 94.81 164 ASN A N 1
ATOM 1259 C CA . ASN A 1 164 ? 16.594 -2.578 -21.876 1.00 94.81 164 ASN A CA 1
ATOM 1260 C C . ASN A 1 164 ? 17.218 -2.487 -23.281 1.00 94.81 164 ASN A C 1
ATOM 1262 O O . ASN A 1 164 ? 16.526 -2.693 -24.285 1.00 94.81 164 ASN A O 1
ATOM 1266 N N . PRO A 1 165 ? 18.539 -2.246 -23.367 1.00 92.81 165 PRO A N 1
ATOM 1267 C CA . PRO A 1 165 ? 19.255 -2.170 -24.638 1.00 92.81 165 PRO A CA 1
ATOM 1268 C C . PRO A 1 165 ? 19.232 -3.470 -25.451 1.00 92.81 165 PRO A C 1
ATOM 1270 O O . PRO A 1 165 ? 19.465 -3.431 -26.655 1.00 92.81 165 PRO A O 1
ATOM 1273 N N . ASP A 1 166 ? 18.979 -4.621 -24.816 1.00 89.88 166 ASP A N 1
ATOM 1274 C CA . ASP A 1 166 ? 18.945 -5.928 -25.486 1.00 89.88 166 ASP A CA 1
ATOM 1275 C C . ASP A 1 166 ? 17.701 -6.092 -26.373 1.00 89.88 166 ASP A C 1
ATOM 1277 O O . ASP A 1 166 ? 17.727 -6.826 -27.356 1.00 89.88 166 ASP A O 1
ATOM 1281 N N . THR A 1 167 ? 16.617 -5.388 -26.040 1.00 89.69 167 THR A N 1
ATOM 1282 C CA . THR A 1 167 ? 15.334 -5.431 -26.764 1.00 89.69 167 THR A CA 1
ATOM 1283 C C . THR A 1 167 ? 14.958 -4.092 -27.398 1.00 89.69 167 THR A C 1
ATOM 1285 O O . THR A 1 167 ? 13.983 -4.020 -28.141 1.00 89.69 167 THR A O 1
ATOM 1288 N N . GLY A 1 168 ? 15.707 -3.024 -27.104 1.00 90.56 168 GLY A N 1
ATOM 1289 C CA . GLY A 1 168 ? 15.359 -1.656 -27.494 1.00 90.56 168 GLY A CA 1
ATOM 1290 C C . GLY A 1 168 ? 14.181 -1.076 -26.704 1.00 90.56 168 GLY A C 1
ATOM 1291 O O . GLY A 1 168 ? 13.617 -0.060 -27.106 1.00 90.56 168 GLY A O 1
ATOM 1292 N N . LEU A 1 169 ? 13.779 -1.711 -25.597 1.00 92.06 169 LEU A N 1
ATOM 1293 C CA . LEU A 1 169 ? 12.684 -1.220 -24.767 1.00 92.06 169 LEU A CA 1
ATOM 1294 C C . LEU A 1 169 ? 13.146 -0.058 -23.895 1.00 92.06 169 LEU A C 1
ATOM 1296 O O . LEU A 1 169 ? 14.062 -0.196 -23.092 1.00 92.06 169 LEU A O 1
ATOM 1300 N N . ASP A 1 170 ? 12.453 1.064 -24.023 1.00 94.44 170 ASP A N 1
ATOM 1301 C CA . ASP A 1 170 ? 12.635 2.249 -23.198 1.00 94.44 170 ASP A CA 1
ATOM 1302 C C . ASP A 1 170 ? 11.259 2.764 -22.776 1.00 94.44 170 ASP A C 1
ATOM 1304 O O . ASP A 1 170 ? 10.465 3.190 -23.620 1.00 94.44 170 ASP A O 1
ATOM 1308 N N . ASN A 1 171 ? 10.949 2.655 -21.487 1.00 95.06 171 ASN A N 1
ATOM 1309 C CA . ASN A 1 171 ? 9.642 2.971 -20.926 1.00 95.06 171 ASN A CA 1
ATOM 1310 C C . ASN A 1 171 ? 9.806 3.939 -19.760 1.00 95.06 171 ASN A C 1
ATOM 1312 O O . ASN A 1 171 ? 10.492 3.646 -18.780 1.00 95.06 171 ASN A O 1
ATOM 1316 N N . ILE A 1 172 ? 9.119 5.069 -19.860 1.00 95.75 172 ILE A N 1
ATOM 1317 C CA . ILE A 1 172 ? 9.005 6.074 -18.813 1.00 95.75 172 ILE A CA 1
ATOM 1318 C C . ILE A 1 172 ? 7.535 6.146 -18.434 1.00 95.75 172 ILE A C 1
ATOM 1320 O O . ILE A 1 172 ? 6.681 6.241 -19.315 1.00 95.75 172 ILE A O 1
ATOM 1324 N N . MET A 1 173 ? 7.256 6.079 -17.141 1.00 96.25 173 MET A N 1
ATOM 1325 C CA . MET A 1 173 ? 5.914 6.146 -16.590 1.00 96.25 173 MET A CA 1
ATOM 1326 C C . MET A 1 173 ? 5.938 7.010 -15.340 1.00 96.25 173 MET A C 1
ATOM 1328 O O . MET A 1 173 ? 6.746 6.779 -14.446 1.00 96.25 173 MET A O 1
ATOM 1332 N N . GLU A 1 174 ? 5.044 7.978 -15.292 1.00 97.25 174 GLU A N 1
ATOM 1333 C CA . GLU A 1 174 ? 4.879 8.904 -14.182 1.00 97.25 174 GLU A CA 1
ATOM 1334 C C . GLU A 1 174 ? 3.416 8.845 -13.759 1.00 97.25 174 GLU A C 1
ATOM 1336 O O . GLU A 1 174 ? 2.514 8.783 -14.602 1.00 97.25 174 GLU A O 1
ATOM 1341 N N . SER A 1 175 ? 3.172 8.817 -12.458 1.00 97.88 175 SER A N 1
ATOM 1342 C CA . SER A 1 175 ? 1.819 8.774 -11.922 1.00 97.88 175 SER A CA 1
ATOM 1343 C C . SER A 1 175 ? 1.747 9.524 -10.613 1.00 97.88 175 SER A C 1
ATOM 1345 O O . SER A 1 175 ? 2.696 9.524 -9.830 1.00 97.88 175 SER A O 1
ATOM 1347 N N . TRP A 1 176 ? 0.593 10.123 -10.362 1.00 98.06 176 TRP A N 1
ATOM 1348 C CA . TRP A 1 176 ? 0.238 10.651 -9.059 1.00 98.06 176 TRP A CA 1
ATOM 1349 C C . TRP A 1 176 ? -1.201 10.272 -8.729 1.00 98.06 176 TRP A C 1
ATOM 1351 O O . TRP A 1 176 ? -2.042 10.099 -9.612 1.00 98.06 176 TRP A O 1
ATOM 1361 N N . VAL A 1 177 ? -1.469 10.130 -7.440 1.00 98.25 177 VAL A N 1
ATOM 1362 C CA . VAL A 1 177 ? -2.775 9.820 -6.873 1.00 98.25 177 VAL A CA 1
ATOM 1363 C C . VAL A 1 177 ? -2.999 10.756 -5.701 1.00 98.25 177 VAL A C 1
ATOM 1365 O O . VAL A 1 177 ? -2.122 10.910 -4.851 1.00 98.25 177 VAL A O 1
ATOM 1368 N N . LEU A 1 178 ? -4.176 11.367 -5.659 1.00 98.62 178 LEU A N 1
ATOM 1369 C CA . LEU A 1 178 ? -4.681 12.129 -4.529 1.00 98.62 178 LEU A CA 1
ATOM 1370 C C . LEU A 1 178 ? -5.957 11.453 -4.027 1.00 98.62 178 LEU A C 1
ATOM 1372 O O . LEU A 1 178 ? -6.899 11.268 -4.791 1.00 98.62 178 LEU A O 1
ATOM 1376 N N . ASP A 1 179 ? -5.987 11.107 -2.748 1.00 97.69 179 ASP A N 1
ATOM 1377 C CA . ASP A 1 179 ? -7.101 10.451 -2.066 1.00 97.69 179 ASP A CA 1
ATOM 1378 C C . ASP A 1 179 ? -7.511 11.272 -0.838 1.00 97.69 179 ASP A C 1
ATOM 1380 O O . ASP A 1 179 ? -6.665 11.734 -0.078 1.00 97.69 179 ASP A O 1
ATOM 1384 N N . GLU A 1 180 ? -8.811 11.462 -0.645 1.00 98.19 180 GLU A N 1
ATOM 1385 C CA . GLU A 1 180 ? -9.401 12.089 0.534 1.00 98.19 180 GLU A CA 1
ATOM 1386 C C . GLU A 1 180 ? -10.448 11.149 1.121 1.00 98.19 180 GLU A C 1
ATOM 1388 O O . GLU A 1 180 ? -11.455 10.838 0.480 1.00 98.19 180 GLU A O 1
ATOM 1393 N N . LYS A 1 181 ? -10.228 10.723 2.367 1.00 97.38 181 LYS A N 1
ATOM 1394 C CA . LYS A 1 181 ? -11.163 9.897 3.132 1.00 97.38 181 LYS A CA 1
ATOM 1395 C C . LYS A 1 181 ? -11.774 10.686 4.272 1.00 97.38 181 LYS A C 1
ATOM 1397 O O . LYS A 1 181 ? -11.082 11.153 5.176 1.00 97.38 181 LYS A O 1
ATOM 1402 N N . LEU A 1 182 ? -13.096 10.730 4.291 1.00 97.12 182 LEU A N 1
ATOM 1403 C CA . LEU A 1 182 ? -13.895 11.289 5.369 1.00 97.12 182 LEU A CA 1
ATOM 1404 C C . LEU A 1 182 ? -14.579 10.153 6.121 1.00 97.12 182 LEU A C 1
ATOM 1406 O O . LEU A 1 182 ? -15.250 9.316 5.524 1.00 97.12 182 LEU A O 1
ATOM 1410 N N . SER A 1 183 ? -14.452 10.124 7.444 1.00 95.44 183 SER A N 1
ATOM 1411 C CA . SER A 1 183 ? -15.111 9.117 8.282 1.00 95.44 183 SER A CA 1
ATOM 1412 C C . SER A 1 183 ? -15.679 9.734 9.549 1.00 95.44 183 SER A C 1
ATOM 1414 O O . SER A 1 183 ? -15.053 10.590 10.172 1.00 95.44 183 SER A O 1
ATOM 1416 N N . SER A 1 184 ? -16.882 9.320 9.942 1.00 94.25 184 SER A N 1
ATOM 1417 C CA . SER A 1 184 ? -17.519 9.836 11.148 1.00 94.25 184 SER A CA 1
ATOM 1418 C C . SER A 1 184 ? -18.433 8.804 11.811 1.00 94.25 184 SER A C 1
ATOM 1420 O O . SER A 1 184 ? -19.258 8.181 11.131 1.00 94.25 184 SER A O 1
ATOM 1422 N N . PRO A 1 185 ? -18.341 8.628 13.142 1.00 91.69 185 PRO A N 1
ATOM 1423 C CA . PRO A 1 185 ? -19.401 8.005 13.907 1.00 91.69 185 PRO A CA 1
ATOM 1424 C C . PRO A 1 185 ? -20.639 8.908 13.988 1.00 91.69 185 PRO A C 1
ATOM 1426 O O . PRO A 1 185 ? -20.596 9.992 14.565 1.00 91.69 185 PRO A O 1
ATOM 1429 N N . ILE A 1 186 ? -21.774 8.425 13.490 1.00 88.50 186 ILE A N 1
ATOM 1430 C CA . ILE A 1 186 ? -23.072 9.097 13.605 1.00 88.50 186 ILE A CA 1
ATOM 1431 C C . ILE A 1 186 ? -23.987 8.362 14.588 1.00 88.50 186 ILE A C 1
ATOM 1433 O O . ILE A 1 186 ? -24.063 7.133 14.611 1.00 88.50 186 ILE A O 1
ATOM 1437 N N . LEU A 1 187 ? -24.715 9.124 15.405 1.00 81.31 187 LEU A N 1
ATOM 1438 C CA . LEU A 1 187 ? -25.736 8.608 16.316 1.00 81.31 187 LEU A CA 1
ATOM 1439 C C . LEU A 1 187 ? -27.101 8.646 15.623 1.00 81.31 187 LEU A C 1
ATOM 1441 O O . LEU A 1 187 ? -27.628 9.723 15.359 1.00 81.31 187 LEU A O 1
ATOM 1445 N N . ALA A 1 188 ? -27.706 7.486 15.371 1.00 76.62 188 ALA A N 1
ATOM 1446 C CA . ALA A 1 188 ? -29.027 7.402 14.745 1.00 76.62 188 ALA A CA 1
ATOM 1447 C C . ALA A 1 188 ? -30.103 6.975 15.760 1.00 76.62 188 ALA A C 1
ATOM 1449 O O . ALA A 1 188 ? -30.681 5.889 15.675 1.00 76.62 188 ALA A O 1
ATOM 1450 N N . GLY A 1 189 ? -30.372 7.828 16.752 1.00 72.62 189 GLY A N 1
ATOM 1451 C CA . GLY A 1 189 ? -31.448 7.624 17.732 1.00 72.62 189 GLY A CA 1
ATOM 1452 C C . GLY A 1 189 ? -31.425 6.234 18.392 1.00 72.62 189 GLY A C 1
ATOM 1453 O O . GLY A 1 189 ? -30.418 5.821 18.963 1.00 72.62 189 GLY A O 1
ATOM 1454 N N . ARG A 1 190 ? -32.534 5.481 18.291 1.00 68.75 190 ARG A N 1
ATOM 1455 C CA . ARG A 1 190 ? -32.675 4.120 18.861 1.00 68.75 190 ARG A CA 1
ATOM 1456 C C . ARG A 1 190 ? -31.798 3.056 18.189 1.00 68.75 190 ARG A C 1
ATOM 1458 O O . ARG A 1 190 ? -31.670 1.959 18.722 1.00 68.75 190 ARG A O 1
ATOM 1465 N N . LEU A 1 191 ? -31.216 3.349 17.026 1.00 66.31 191 LEU A N 1
ATOM 1466 C CA . LEU A 1 191 ? -30.398 2.409 16.261 1.00 66.31 191 LEU A CA 1
ATOM 1467 C C . LEU A 1 191 ? -28.917 2.415 16.685 1.00 66.31 191 LEU A C 1
ATOM 1469 O O . LEU A 1 191 ? -28.128 1.728 16.039 1.00 66.31 191 LEU A O 1
ATOM 1473 N N . ALA A 1 192 ? -28.555 3.113 17.767 1.00 78.69 192 ALA A N 1
ATOM 1474 C CA . ALA A 1 192 ? -27.179 3.265 18.246 1.00 78.69 192 ALA A CA 1
ATOM 1475 C C . ALA A 1 192 ? -26.245 3.924 17.203 1.00 78.69 192 ALA A C 1
ATOM 1477 O O . ALA A 1 192 ? -26.706 4.595 16.275 1.00 78.69 192 ALA A O 1
ATOM 1478 N N . GLN A 1 193 ? -24.933 3.812 17.414 1.00 84.25 193 GLN A N 1
ATOM 1479 C CA . GLN A 1 193 ? -23.897 4.451 16.602 1.00 84.25 193 GLN A CA 1
ATOM 1480 C C . GLN A 1 193 ? -23.621 3.662 15.309 1.00 84.25 193 GLN A C 1
ATOM 1482 O O . GLN A 1 193 ? -23.519 2.436 15.336 1.00 84.25 193 GLN A O 1
ATOM 1487 N N . PHE A 1 194 ? -23.470 4.375 14.194 1.00 90.38 194 PHE A N 1
ATOM 1488 C CA . PHE A 1 194 ? -22.993 3.863 12.907 1.00 90.38 194 PHE A CA 1
ATOM 1489 C C . PHE A 1 194 ? -21.674 4.545 12.573 1.00 90.38 194 PHE A C 1
ATOM 1491 O O . PHE A 1 194 ? -21.498 5.712 12.907 1.00 90.38 194 PHE A O 1
ATOM 1498 N N . ASN A 1 195 ? -20.786 3.862 11.863 1.00 92.94 195 ASN A N 1
ATOM 1499 C CA . ASN A 1 195 ? -19.635 4.504 11.242 1.00 92.94 195 ASN A CA 1
ATOM 1500 C C . ASN A 1 195 ? -19.942 4.682 9.763 1.00 92.94 195 ASN A C 1
ATOM 1502 O O . ASN A 1 195 ? -20.188 3.700 9.063 1.00 92.94 195 ASN A O 1
ATOM 1506 N N . ILE A 1 196 ? -19.956 5.924 9.302 1.00 95.62 196 ILE A N 1
ATOM 1507 C CA . ILE A 1 196 ? -20.120 6.248 7.888 1.00 95.62 196 ILE A CA 1
ATOM 1508 C C . ILE A 1 196 ? -18.836 6.855 7.349 1.00 95.62 196 ILE A C 1
ATOM 1510 O O . ILE A 1 196 ? -18.048 7.427 8.107 1.00 95.62 196 ILE A O 1
ATOM 1514 N N . GLY A 1 197 ? -18.653 6.776 6.040 1.00 96.56 197 GLY A N 1
ATOM 1515 C CA . GLY A 1 197 ? -17.592 7.514 5.387 1.00 96.56 197 GLY A CA 1
ATOM 1516 C C . GLY A 1 197 ? -17.791 7.682 3.895 1.00 96.56 197 GLY A C 1
ATOM 1517 O O . GLY A 1 197 ? -18.670 7.061 3.287 1.00 96.56 197 GLY A O 1
ATOM 1518 N N . ALA A 1 198 ? -16.973 8.564 3.341 1.00 97.44 198 ALA A N 1
ATOM 1519 C CA . ALA A 1 198 ? -16.905 8.878 1.931 1.00 97.44 198 ALA A CA 1
ATOM 1520 C C . ALA A 1 198 ? -15.438 8.991 1.514 1.00 97.44 198 ALA A C 1
ATOM 1522 O O . ALA A 1 198 ? -14.654 9.602 2.239 1.00 97.44 198 ALA A O 1
ATOM 1523 N N . ASP A 1 199 ? -15.099 8.438 0.354 1.00 97.31 199 ASP A N 1
ATOM 1524 C CA . ASP A 1 199 ? -13.745 8.476 -0.195 1.00 97.31 199 ASP A CA 1
ATOM 1525 C C . ASP A 1 199 ? -13.791 9.084 -1.602 1.00 97.31 199 ASP A C 1
ATOM 1527 O O . ASP A 1 199 ? -14.691 8.762 -2.386 1.00 97.31 199 ASP A O 1
ATOM 1531 N N . ILE A 1 200 ? -12.824 9.940 -1.920 1.00 98.25 200 ILE A N 1
ATOM 1532 C CA . ILE A 1 200 ? -12.619 10.532 -3.245 1.00 98.25 200 ILE A CA 1
ATOM 1533 C C . ILE A 1 200 ? -11.171 10.271 -3.637 1.00 98.25 200 ILE A C 1
ATOM 1535 O O . ILE A 1 200 ? -10.277 10.595 -2.868 1.00 98.25 200 ILE A O 1
ATOM 1539 N N . GLU A 1 201 ? -10.938 9.712 -4.816 1.00 98.12 201 GLU A N 1
ATOM 1540 C CA . GLU A 1 201 ? -9.605 9.397 -5.328 1.00 98.12 201 GLU A CA 1
ATOM 1541 C C . GLU A 1 201 ? -9.501 9.875 -6.779 1.00 98.12 201 GLU A C 1
ATOM 1543 O O . GLU A 1 201 ? -10.380 9.589 -7.594 1.00 98.12 201 GLU A O 1
ATOM 1548 N N . ILE A 1 202 ? -8.445 10.624 -7.083 1.00 98.38 202 ILE A N 1
ATOM 1549 C CA . ILE A 1 202 ? -8.100 11.100 -8.423 1.00 98.38 202 ILE A CA 1
ATOM 1550 C C . ILE A 1 202 ? -6.698 10.590 -8.721 1.00 98.38 202 ILE A C 1
ATOM 1552 O O . ILE A 1 202 ? -5.758 10.892 -7.986 1.00 98.38 202 ILE A O 1
ATOM 1556 N N . ALA A 1 203 ? -6.562 9.824 -9.793 1.00 98.00 203 ALA A N 1
ATOM 1557 C CA . ALA A 1 203 ? -5.317 9.212 -10.218 1.00 98.00 203 ALA A CA 1
ATOM 1558 C C . ALA A 1 203 ? -4.989 9.642 -11.647 1.00 98.00 203 ALA A C 1
ATOM 1560 O O . ALA A 1 203 ? -5.860 9.666 -12.513 1.00 98.00 203 ALA A O 1
ATOM 1561 N N . ASN A 1 204 ? -3.728 9.958 -11.913 1.00 97.94 204 ASN A N 1
ATOM 1562 C CA . ASN A 1 204 ? -3.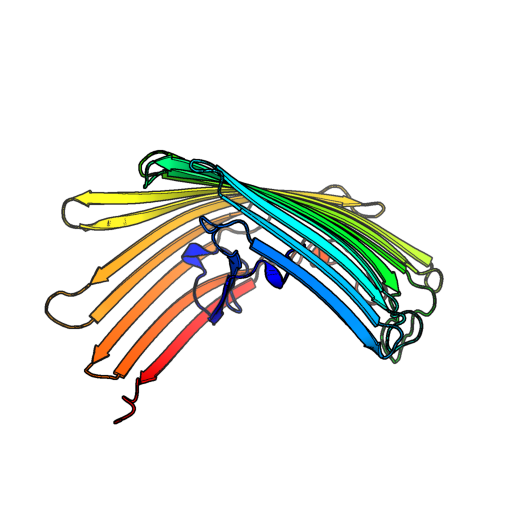248 10.296 -13.245 1.00 97.94 204 ASN A CA 1
ATOM 1563 C C . ASN A 1 204 ? -2.049 9.428 -13.616 1.00 97.94 204 ASN A C 1
ATOM 1565 O O . ASN A 1 204 ? -1.248 9.048 -12.760 1.00 97.94 204 ASN A O 1
ATOM 1569 N N . LEU A 1 205 ? -1.928 9.136 -14.904 1.00 97.31 205 LEU A N 1
ATOM 1570 C CA . LEU A 1 205 ? -0.835 8.379 -15.486 1.00 97.31 205 LEU A CA 1
ATOM 1571 C C . LEU A 1 205 ? -0.390 9.045 -16.780 1.00 97.31 205 LEU A C 1
ATOM 1573 O O . LEU A 1 205 ? -1.217 9.370 -17.627 1.00 97.31 205 LEU A O 1
ATOM 1577 N N . GLN A 1 206 ? 0.915 9.154 -16.982 1.00 97.19 206 GLN A N 1
ATOM 1578 C CA . GLN A 1 206 ? 1.502 9.554 -18.254 1.00 97.19 206 GLN A CA 1
ATOM 1579 C C . GLN A 1 206 ? 2.818 8.817 -18.505 1.00 97.19 206 GLN A C 1
ATOM 1581 O O . GLN A 1 206 ? 3.383 8.186 -17.611 1.00 97.19 206 GLN A O 1
ATOM 1586 N N . GLY A 1 207 ? 3.319 8.877 -19.736 1.00 95.69 207 GLY A N 1
ATOM 1587 C CA . GLY A 1 207 ? 4.586 8.246 -20.078 1.00 95.69 207 GLY A CA 1
ATOM 1588 C C . GLY A 1 207 ? 5.024 8.505 -21.510 1.00 95.69 207 GLY A C 1
ATOM 1589 O O . GLY A 1 207 ? 4.274 9.038 -22.323 1.00 95.69 207 GLY A O 1
ATOM 1590 N N . ASN A 1 208 ? 6.237 8.074 -21.853 1.00 95.44 208 ASN A N 1
ATOM 1591 C CA . ASN A 1 208 ? 6.784 8.249 -23.206 1.00 95.44 208 ASN A CA 1
ATOM 1592 C C . ASN A 1 208 ? 6.018 7.447 -24.279 1.00 95.44 208 ASN A C 1
ATOM 1594 O O . ASN A 1 208 ? 6.024 7.816 -25.451 1.00 95.44 208 ASN A O 1
ATOM 1598 N N . LYS A 1 209 ? 5.359 6.357 -23.874 1.00 91.81 209 LYS A N 1
ATOM 1599 C CA . LYS A 1 209 ? 4.524 5.491 -24.722 1.00 91.81 209 LYS A CA 1
ATOM 1600 C C . LYS A 1 209 ? 3.075 5.393 -24.239 1.00 91.81 209 LYS A C 1
ATOM 1602 O O . LYS A 1 209 ? 2.323 4.556 -24.728 1.00 91.81 209 LYS A O 1
ATOM 1607 N N . ILE A 1 210 ? 2.697 6.212 -23.260 1.00 92.19 210 ILE A N 1
ATOM 1608 C CA . ILE A 1 210 ? 1.388 6.171 -22.610 1.00 92.19 210 ILE A CA 1
ATOM 1609 C C . ILE A 1 210 ? 0.730 7.532 -22.808 1.00 92.19 210 ILE A C 1
ATOM 1611 O O . ILE A 1 210 ? 1.223 8.545 -22.314 1.00 92.19 210 ILE A O 1
ATOM 1615 N N . THR A 1 211 ? -0.392 7.562 -23.525 1.00 90.44 211 THR A N 1
ATOM 1616 C CA . THR A 1 211 ? -1.246 8.753 -23.580 1.00 90.44 211 THR A CA 1
ATOM 1617 C C . THR A 1 211 ? -1.790 9.034 -22.188 1.00 90.44 211 THR A C 1
ATOM 1619 O O . THR A 1 211 ? -2.241 8.096 -21.534 1.00 90.44 211 THR A O 1
ATOM 1622 N N . SER A 1 212 ? -1.758 10.299 -21.755 1.00 95.00 212 SER A N 1
ATOM 1623 C CA . SER A 1 212 ? -2.201 10.679 -20.411 1.00 95.00 212 SER A CA 1
ATOM 1624 C C . SER A 1 212 ? -3.607 10.148 -20.117 1.00 95.00 212 SER A C 1
ATOM 1626 O O . SER A 1 212 ? -4.519 10.347 -20.919 1.00 95.00 212 SER A O 1
ATOM 1628 N N . GLN A 1 213 ? -3.748 9.453 -18.991 1.00 95.75 213 GLN A N 1
ATOM 1629 C CA . GLN A 1 213 ? -5.007 8.924 -18.472 1.00 95.75 213 GLN A CA 1
ATOM 1630 C C . GLN A 1 213 ? -5.289 9.571 -17.122 1.00 95.75 213 GLN A C 1
ATOM 1632 O O . GLN A 1 213 ? -4.370 9.757 -16.323 1.00 95.75 213 GLN A O 1
ATOM 1637 N N . GLN A 1 214 ? -6.551 9.883 -16.852 1.00 97.12 214 GLN A N 1
ATOM 1638 C CA . GLN A 1 214 ? -7.001 10.340 -15.544 1.00 97.12 214 GLN A CA 1
ATOM 1639 C C . GLN A 1 214 ? -8.231 9.539 -15.144 1.00 97.12 214 GLN A C 1
ATOM 1641 O O . GLN A 1 214 ? -9.185 9.457 -15.909 1.00 97.12 214 GLN A O 1
ATOM 1646 N N . GLU A 1 215 ? -8.203 8.994 -13.934 1.00 97.19 215 GLU A N 1
ATOM 1647 C CA . GLU A 1 215 ? -9.286 8.207 -13.367 1.00 97.19 215 GLU A CA 1
ATOM 1648 C C . GLU A 1 215 ? -9.726 8.785 -12.033 1.00 97.19 215 GLU A C 1
ATOM 1650 O O . GLU A 1 215 ? -8.926 9.137 -11.170 1.00 97.19 215 GLU A O 1
ATOM 1655 N N . GLU A 1 216 ? -11.037 8.862 -11.878 1.00 98.00 216 GLU A N 1
ATOM 1656 C CA . GLU A 1 216 ? -11.715 9.325 -10.677 1.00 98.00 216 GLU A CA 1
ATOM 1657 C C . GLU A 1 216 ? -12.556 8.201 -10.079 1.00 98.00 216 GLU A C 1
ATOM 1659 O O . GLU A 1 216 ? -13.239 7.448 -10.794 1.00 98.00 216 GLU A O 1
ATOM 1664 N N . LYS A 1 217 ? -12.524 8.115 -8.752 1.00 97.38 217 LYS A N 1
ATOM 1665 C CA . LYS A 1 217 ? -13.260 7.149 -7.946 1.00 97.38 217 LYS A CA 1
ATOM 1666 C C . LYS A 1 217 ? -13.910 7.858 -6.768 1.00 97.38 217 LYS A C 1
ATOM 1668 O O . LYS A 1 217 ? -13.277 8.613 -6.037 1.00 97.38 217 LYS A O 1
ATOM 1673 N N . TYR A 1 218 ? -15.171 7.519 -6.540 1.00 98.00 218 TYR A N 1
ATOM 1674 C CA . TYR A 1 218 ? -15.957 7.989 -5.408 1.00 98.00 218 TYR A CA 1
ATOM 1675 C C . TYR A 1 218 ? -16.535 6.794 -4.675 1.00 98.00 218 TYR A C 1
ATOM 1677 O O . TYR A 1 218 ? -17.024 5.849 -5.297 1.00 98.00 218 TYR A O 1
ATOM 1685 N N . ALA A 1 219 ? -16.534 6.823 -3.351 1.00 97.69 219 ALA A N 1
ATOM 1686 C CA . ALA A 1 219 ? -17.162 5.774 -2.575 1.00 97.69 219 ALA A CA 1
ATOM 1687 C C . ALA A 1 219 ? -17.899 6.315 -1.364 1.00 97.69 219 ALA A C 1
ATOM 1689 O O . ALA A 1 219 ? -17.493 7.301 -0.764 1.00 97.69 219 ALA A O 1
ATOM 1690 N N . PHE A 1 220 ? -18.953 5.605 -0.977 1.00 97.81 220 PHE A N 1
ATOM 1691 C CA . PHE A 1 220 ? -19.670 5.827 0.271 1.00 97.81 220 PHE A CA 1
ATOM 1692 C C . PHE A 1 220 ? -19.816 4.499 0.991 1.00 97.81 220 PHE A C 1
ATOM 1694 O O . PHE A 1 220 ? -20.132 3.479 0.366 1.00 97.81 220 PHE A O 1
ATOM 1701 N N . TYR A 1 221 ? -19.612 4.498 2.303 1.00 96.75 221 TYR A N 1
ATOM 1702 C CA . TYR A 1 221 ? -19.783 3.301 3.110 1.00 96.75 221 TYR A CA 1
ATOM 1703 C C . TYR A 1 221 ? -20.495 3.578 4.427 1.00 96.75 221 TYR A C 1
ATOM 1705 O O . TYR A 1 221 ? -20.461 4.679 4.978 1.00 96.75 221 TYR A O 1
ATOM 1713 N N . ALA A 1 222 ? -21.135 2.532 4.938 1.00 95.81 222 ALA A N 1
ATOM 1714 C CA . ALA A 1 222 ? -21.733 2.506 6.258 1.00 95.81 222 ALA A CA 1
ATOM 1715 C C . ALA A 1 222 ? -21.445 1.157 6.915 1.00 95.81 222 ALA A C 1
ATOM 1717 O O . ALA A 1 222 ? -21.598 0.107 6.289 1.00 95.81 222 ALA A O 1
ATOM 1718 N N . ILE A 1 223 ? -21.040 1.196 8.180 1.00 94.75 223 ILE A N 1
ATOM 1719 C CA . ILE A 1 223 ? -20.738 0.038 9.017 1.00 94.75 223 ILE A CA 1
ATOM 1720 C C . ILE A 1 223 ? -21.520 0.167 10.320 1.00 94.75 223 ILE A C 1
ATOM 1722 O O . ILE A 1 223 ? -21.594 1.242 10.925 1.00 94.75 223 ILE A O 1
ATOM 1726 N N . LYS A 1 224 ? -22.088 -0.947 10.771 1.00 92.94 224 LYS A N 1
ATOM 1727 C CA . LYS A 1 224 ? -22.792 -1.054 12.039 1.00 92.94 224 LYS A CA 1
ATOM 1728 C C . LYS A 1 224 ? -22.458 -2.354 12.746 1.00 92.94 224 LYS A C 1
ATOM 1730 O O . LYS A 1 224 ? -22.702 -3.432 12.214 1.00 92.94 224 LYS A O 1
ATOM 1735 N N . ASP A 1 225 ? -22.027 -2.222 13.993 1.00 91.12 225 ASP A N 1
ATOM 1736 C CA . ASP A 1 225 ? -21.836 -3.337 14.910 1.00 91.12 225 ASP A CA 1
ATOM 1737 C C . ASP A 1 225 ? -22.974 -3.387 15.930 1.00 91.12 225 ASP A C 1
ATOM 1739 O O . ASP A 1 225 ? -23.236 -2.433 16.666 1.00 91.12 225 ASP A O 1
ATOM 1743 N N . VAL A 1 226 ? -23.662 -4.523 15.989 1.00 89.94 226 VAL A N 1
ATOM 1744 C CA . VAL A 1 226 ? -24.753 -4.792 16.924 1.00 89.94 226 VAL A CA 1
ATOM 1745 C C . VAL A 1 226 ? -24.297 -5.851 17.913 1.00 89.94 226 VAL A C 1
ATOM 1747 O O . VAL A 1 226 ? -24.132 -7.018 17.560 1.00 89.94 226 VAL A O 1
ATOM 1750 N N . ARG A 1 227 ? -24.123 -5.453 19.174 1.00 88.69 227 ARG A N 1
ATOM 1751 C CA . ARG A 1 227 ? -23.878 -6.388 20.277 1.00 88.69 227 ARG A CA 1
ATOM 1752 C C . ARG A 1 227 ? -25.207 -6.801 20.892 1.00 88.69 227 ARG A C 1
ATOM 1754 O O . ARG A 1 227 ? -25.945 -5.953 21.397 1.00 88.69 227 ARG A O 1
ATOM 1761 N N . LEU A 1 228 ? -25.525 -8.089 20.855 1.00 85.31 228 LEU A N 1
ATOM 1762 C CA . LEU A 1 228 ? -26.743 -8.608 21.468 1.00 85.31 228 LEU A CA 1
ATOM 1763 C C . LEU A 1 228 ? -26.511 -8.734 22.977 1.00 85.31 228 LEU A C 1
ATOM 1765 O O . LEU A 1 228 ? -25.696 -9.518 23.423 1.00 85.31 228 LEU A O 1
ATOM 1769 N N . GLN A 1 229 ? -27.210 -7.954 23.800 1.00 79.06 229 GLN A N 1
ATOM 1770 C CA . GLN A 1 229 ? -26.890 -7.877 25.238 1.00 79.06 229 GLN A CA 1
ATOM 1771 C C . GLN A 1 229 ? -27.150 -9.180 26.019 1.00 79.06 229 GLN A C 1
ATOM 1773 O O . GLN A 1 229 ? -26.581 -9.373 27.086 1.00 79.06 229 GLN A O 1
ATOM 1778 N N . LYS A 1 230 ? -28.014 -10.068 25.508 1.00 86.94 230 LYS A N 1
ATOM 1779 C CA . LYS A 1 230 ? -28.429 -11.307 26.196 1.00 86.94 230 LYS A CA 1
ATOM 1780 C C . LYS A 1 230 ? -27.634 -12.552 25.794 1.00 86.94 230 LYS A C 1
ATOM 1782 O O . LYS 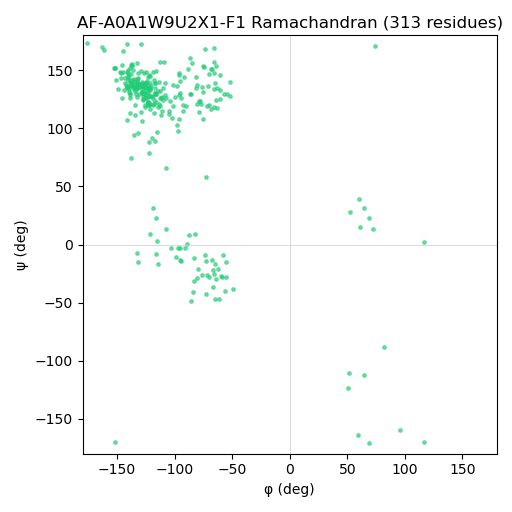A 1 230 ? -27.775 -13.586 26.433 1.00 86.94 230 LYS A O 1
ATOM 1787 N N . ILE A 1 231 ? -26.862 -12.481 24.714 1.00 89.31 231 ILE A N 1
ATOM 1788 C CA . ILE A 1 231 ? -26.132 -13.614 24.133 1.00 89.31 231 ILE A CA 1
ATOM 1789 C C . ILE A 1 231 ? -24.763 -13.066 23.734 1.00 89.31 231 ILE A C 1
ATOM 1791 O O . ILE A 1 231 ? -24.742 -11.980 23.170 1.00 89.31 231 ILE A O 1
ATOM 1795 N N . PRO A 1 232 ? -23.632 -13.751 23.974 1.00 90.56 232 PRO A N 1
ATOM 1796 C CA . PRO A 1 232 ? -22.296 -13.248 23.630 1.00 90.56 232 PRO A CA 1
ATOM 1797 C C . PRO A 1 232 ? -22.035 -13.289 22.110 1.00 90.56 232 PRO A C 1
ATOM 1799 O O . PRO A 1 232 ? -21.112 -13.937 21.623 1.00 90.56 232 PRO A O 1
ATOM 1802 N N . LEU A 1 233 ? -22.894 -12.605 21.355 1.00 92.75 233 LEU A N 1
ATOM 1803 C CA . LEU A 1 233 ? -22.996 -12.589 19.909 1.00 92.75 233 LEU A CA 1
ATOM 1804 C C . LEU A 1 233 ? -22.941 -11.139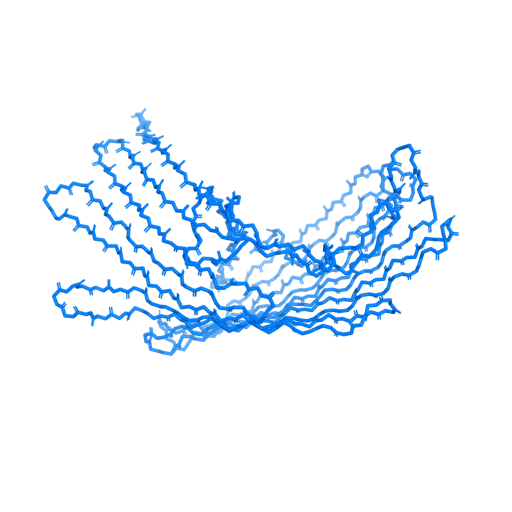 19.419 1.00 92.75 233 LEU A C 1
ATOM 1806 O O . LEU A 1 233 ? -23.734 -10.290 19.836 1.00 92.75 233 LEU A O 1
ATOM 1810 N N . ASN A 1 234 ? -22.022 -10.878 18.498 1.00 93.50 234 ASN A N 1
ATOM 1811 C CA . ASN A 1 234 ? -21.870 -9.597 17.823 1.00 93.50 234 ASN A CA 1
ATOM 1812 C C . ASN A 1 234 ? -22.136 -9.781 16.330 1.00 93.50 234 ASN A C 1
ATOM 1814 O O . ASN A 1 234 ? -21.549 -10.665 15.705 1.00 93.50 234 ASN A O 1
ATOM 1818 N N . LEU A 1 235 ? -22.998 -8.938 15.769 1.00 93.25 235 LEU A N 1
ATOM 1819 C CA . LEU A 1 235 ? -23.319 -8.890 14.348 1.00 93.25 235 LEU A CA 1
ATOM 1820 C C . LEU A 1 235 ? -22.766 -7.593 13.750 1.00 93.25 235 LEU A C 1
ATOM 1822 O O . LEU A 1 235 ? -23.234 -6.512 14.098 1.00 93.25 235 LEU A O 1
ATOM 1826 N N . GLY A 1 236 ? -21.799 -7.708 12.849 1.00 93.31 236 GLY A N 1
ATOM 1827 C CA . GLY A 1 236 ? -21.293 -6.612 12.031 1.00 93.31 236 GLY A CA 1
ATOM 1828 C C . GLY A 1 236 ? -21.979 -6.607 10.668 1.00 93.31 236 GLY A C 1
ATOM 1829 O O . GLY A 1 236 ? -22.024 -7.629 9.984 1.00 93.31 236 GLY A O 1
ATOM 1830 N N . LEU A 1 237 ? -22.515 -5.462 10.265 1.00 94.62 237 LEU A N 1
ATOM 1831 C CA . LEU A 1 237 ? -23.111 -5.231 8.953 1.00 94.62 237 LEU A CA 1
ATOM 1832 C C . LEU A 1 237 ? -22.384 -4.071 8.285 1.00 94.62 237 LEU A C 1
ATOM 1834 O O . LEU A 1 237 ? -22.156 -3.040 8.914 1.00 94.62 237 LEU A O 1
ATOM 1838 N N . GLY A 1 238 ? -22.049 -4.221 7.011 1.00 95.81 238 GLY A N 1
ATOM 1839 C CA . GLY A 1 238 ? -21.381 -3.183 6.243 1.00 95.81 238 GLY A CA 1
ATOM 1840 C C . GLY A 1 238 ? -21.837 -3.167 4.794 1.00 95.81 238 GLY A C 1
ATOM 1841 O O . GLY A 1 238 ? -22.163 -4.203 4.216 1.00 95.81 238 GLY A O 1
ATOM 1842 N N . VAL A 1 239 ? -21.843 -1.986 4.192 1.00 97.00 239 VAL A N 1
ATOM 1843 C CA . VAL A 1 239 ? -22.028 -1.826 2.751 1.00 97.00 239 VAL A CA 1
ATOM 1844 C C . VAL A 1 239 ? -21.151 -0.692 2.254 1.00 97.00 239 VAL A C 1
ATOM 1846 O O . VAL A 1 239 ? -21.040 0.342 2.910 1.00 97.00 239 VAL A O 1
ATOM 1849 N N . ARG A 1 240 ? -20.539 -0.894 1.089 1.00 97.31 240 ARG A N 1
ATOM 1850 C CA . ARG A 1 240 ? -19.803 0.133 0.356 1.00 97.31 240 ARG A CA 1
ATOM 1851 C C . ARG A 1 240 ? -20.288 0.193 -1.085 1.00 97.31 240 ARG A C 1
ATOM 1853 O O . ARG A 1 240 ? -20.368 -0.843 -1.740 1.00 97.31 240 ARG A O 1
ATOM 1860 N N . ALA A 1 241 ? -20.601 1.386 -1.569 1.00 97.88 241 ALA A N 1
ATOM 1861 C CA . ALA A 1 241 ? -20.884 1.653 -2.973 1.00 97.88 241 ALA A CA 1
ATOM 1862 C C . ALA A 1 241 ? -19.705 2.426 -3.566 1.00 97.88 241 ALA A C 1
ATOM 1864 O O . ALA A 1 241 ? -19.318 3.449 -3.010 1.00 97.88 241 ALA A O 1
ATOM 1865 N N . ASN A 1 242 ? -19.139 1.925 -4.662 1.00 97.31 242 ASN A N 1
ATOM 1866 C CA . ASN A 1 242 ? -18.054 2.560 -5.399 1.00 97.31 242 ASN A CA 1
ATOM 1867 C C . ASN A 1 242 ? -18.544 2.969 -6.791 1.00 97.31 242 ASN A C 1
ATOM 1869 O O . ASN A 1 242 ? -19.141 2.158 -7.506 1.00 97.31 242 ASN A O 1
ATOM 1873 N N . PHE A 1 243 ? -18.249 4.204 -7.172 1.00 97.75 243 PHE A N 1
ATOM 1874 C CA . PHE A 1 243 ? -18.517 4.799 -8.472 1.00 97.75 243 PHE A CA 1
ATOM 1875 C C . PHE A 1 243 ? -17.177 5.129 -9.118 1.00 97.75 243 PHE A C 1
ATOM 1877 O O . PHE A 1 243 ? -16.329 5.752 -8.484 1.00 97.75 243 PHE A O 1
ATOM 1884 N N . TYR A 1 244 ? -16.994 4.696 -10.358 1.00 97.00 244 TYR A N 1
ATOM 1885 C CA . TYR A 1 244 ? -15.760 4.883 -11.107 1.00 97.00 244 TYR A CA 1
ATOM 1886 C C . TYR A 1 244 ? -16.080 5.630 -12.397 1.00 97.00 244 TYR A C 1
ATOM 1888 O O . TYR A 1 244 ? -17.149 5.435 -12.973 1.00 97.00 244 TYR A O 1
ATOM 1896 N N . SER A 1 245 ? -15.148 6.464 -12.835 1.00 96.81 245 SER A N 1
ATOM 1897 C CA . SER A 1 245 ? -15.171 7.107 -14.157 1.00 96.81 245 SER A CA 1
ATOM 1898 C C . SER A 1 245 ? -15.044 6.078 -15.289 1.00 96.81 245 SER A C 1
ATOM 1900 O O . SER A 1 245 ? -15.868 6.073 -16.200 1.00 96.81 245 SER A O 1
ATOM 1902 N N . ASP A 1 246 ? -14.092 5.149 -15.161 1.00 94.88 246 ASP A N 1
ATOM 1903 C CA . ASP A 1 246 ? -13.724 4.199 -16.225 1.00 94.88 246 ASP A CA 1
ATOM 1904 C C . ASP A 1 246 ? -14.264 2.773 -16.036 1.00 94.88 246 ASP A C 1
ATOM 1906 O O . ASP A 1 246 ? -14.086 1.906 -16.892 1.00 94.88 246 ASP A O 1
ATOM 1910 N N . PHE A 1 247 ? -14.954 2.499 -14.925 1.00 96.25 247 PHE A N 1
ATOM 1911 C CA . PHE A 1 247 ? -15.462 1.161 -14.613 1.00 96.25 247 PHE A CA 1
ATOM 1912 C C . PHE A 1 247 ? -16.927 1.173 -14.160 1.00 96.25 247 PHE A C 1
ATOM 1914 O O . PHE A 1 247 ? -17.422 2.161 -13.617 1.00 96.25 247 PHE A O 1
ATOM 1921 N N . PRO A 1 248 ? -17.652 0.049 -14.309 1.00 96.44 248 PRO A N 1
ATOM 1922 C CA . PRO A 1 248 ? -19.004 -0.059 -13.779 1.00 96.44 248 PRO A CA 1
ATOM 1923 C C . PRO A 1 248 ? -19.047 0.113 -12.257 1.00 96.44 248 PRO A C 1
ATOM 1925 O O . PRO A 1 248 ? -18.185 -0.389 -11.537 1.00 96.44 248 PRO A O 1
ATOM 1928 N N . THR A 1 249 ? -20.122 0.720 -11.754 1.00 97.00 249 THR A N 1
ATOM 1929 C CA . THR A 1 249 ? -20.408 0.811 -10.316 1.00 97.00 249 THR A CA 1
ATOM 1930 C C . THR A 1 249 ? -20.343 -0.560 -9.631 1.00 97.00 249 THR A C 1
ATOM 1932 O O . THR A 1 249 ? -20.837 -1.572 -10.147 1.00 97.00 249 THR A O 1
ATOM 1935 N N . ALA A 1 250 ? -19.779 -0.592 -8.423 1.00 96.44 250 ALA A N 1
ATOM 1936 C CA . ALA A 1 250 ? -19.679 -1.794 -7.601 1.00 96.44 250 ALA A CA 1
ATOM 1937 C C . ALA A 1 250 ? -20.305 -1.579 -6.219 1.00 96.44 250 ALA A C 1
ATOM 1939 O O . ALA A 1 250 ? -20.053 -0.576 -5.559 1.00 96.44 250 ALA A O 1
ATOM 1940 N N . ILE A 1 251 ? -21.099 -2.552 -5.761 1.00 96.81 251 ILE A N 1
ATOM 1941 C CA . ILE A 1 251 ? -21.667 -2.573 -4.408 1.00 96.81 251 ILE A CA 1
ATOM 1942 C C . ILE A 1 251 ? -21.111 -3.785 -3.669 1.00 96.81 251 ILE A C 1
ATOM 1944 O O . ILE A 1 251 ? -21.308 -4.926 -4.097 1.00 96.81 251 ILE A O 1
ATOM 1948 N N . ASN A 1 252 ? -20.472 -3.518 -2.536 1.00 96.25 252 ASN A N 1
ATOM 1949 C CA . ASN A 1 252 ? -19.750 -4.478 -1.715 1.00 96.25 252 ASN A CA 1
ATOM 1950 C C . ASN A 1 252 ? -20.411 -4.594 -0.333 1.00 96.25 252 ASN A C 1
ATOM 1952 O O . ASN A 1 252 ? -20.066 -3.837 0.577 1.00 96.25 252 ASN A O 1
ATOM 1956 N N . PRO A 1 253 ? -21.396 -5.495 -0.159 1.00 96.25 253 PRO A N 1
ATOM 1957 C CA . PRO A 1 253 ? -21.937 -5.819 1.156 1.00 96.25 253 PRO A CA 1
ATOM 1958 C C . PRO A 1 253 ? -20.982 -6.707 1.964 1.00 96.25 253 PRO A C 1
ATOM 1960 O O . PRO A 1 253 ? -20.220 -7.507 1.413 1.00 96.25 253 PRO A O 1
ATOM 1963 N N . GLN A 1 254 ? -21.089 -6.610 3.286 1.00 95.38 254 GLN A N 1
ATOM 1964 C CA . GLN A 1 254 ? -20.382 -7.437 4.252 1.00 95.38 254 GLN A CA 1
ATOM 1965 C C . GLN A 1 254 ? -21.284 -7.761 5.445 1.00 95.38 254 GLN A C 1
ATOM 1967 O O . GLN A 1 254 ? -21.959 -6.890 5.993 1.00 95.38 254 GLN A O 1
ATOM 1972 N N . VAL A 1 255 ? -21.238 -9.018 5.880 1.00 95.81 255 VAL A N 1
ATOM 1973 C CA . VAL A 1 255 ? -21.850 -9.495 7.121 1.00 95.81 255 VAL A CA 1
ATOM 1974 C C . VAL A 1 255 ? -20.799 -10.260 7.915 1.00 95.81 255 VAL A C 1
ATOM 1976 O O . VAL A 1 255 ? -20.072 -11.087 7.365 1.00 95.81 255 VAL A O 1
ATOM 1979 N N . GLN A 1 256 ? -20.713 -9.977 9.209 1.00 94.44 256 GLN A N 1
ATOM 1980 C CA . GLN A 1 256 ? -19.795 -10.618 10.142 1.00 94.44 256 GLN A CA 1
ATOM 1981 C C . GLN A 1 256 ? -20.558 -11.048 11.391 1.00 94.44 256 GLN A C 1
ATOM 1983 O O . GLN A 1 256 ? -21.356 -10.288 11.932 1.00 94.44 256 GLN A O 1
ATOM 1988 N N . LEU A 1 257 ? -20.295 -12.253 11.876 1.00 95.06 257 LEU A N 1
ATOM 1989 C CA . LEU A 1 257 ? -20.857 -12.785 13.105 1.00 95.06 257 LEU A CA 1
ATOM 1990 C C . LEU A 1 257 ? -19.713 -13.246 13.998 1.00 95.06 257 LEU A C 1
ATOM 1992 O O . LEU A 1 257 ? -18.874 -14.033 13.574 1.00 95.06 257 LEU A O 1
ATOM 1996 N N . SER A 1 258 ? -19.673 -12.754 15.229 1.00 94.12 258 SER A N 1
ATOM 1997 C CA . SER A 1 258 ? -18.672 -13.154 16.217 1.00 94.12 258 SER A CA 1
ATOM 1998 C C . SER A 1 258 ? -19.373 -13.679 17.458 1.00 94.12 258 SER A C 1
ATOM 2000 O O . SER A 1 258 ? -20.157 -12.951 18.065 1.00 94.12 258 SER A O 1
ATOM 2002 N N . TYR A 1 259 ? -19.095 -14.921 17.835 1.00 93.94 259 TYR A N 1
ATOM 2003 C CA . TYR A 1 259 ? -19.648 -15.572 19.017 1.00 93.94 259 TYR A CA 1
ATOM 2004 C C . TYR A 1 259 ? -18.520 -15.952 19.971 1.00 93.94 259 TYR A C 1
ATOM 2006 O O . TYR A 1 259 ? -17.555 -16.593 19.560 1.00 93.94 259 TYR A O 1
ATOM 2014 N N . LYS A 1 260 ? -18.642 -15.549 21.237 1.00 92.06 260 LYS A N 1
ATOM 2015 C CA . LYS A 1 260 ? -17.668 -15.870 22.285 1.00 92.06 260 LYS A CA 1
ATOM 2016 C C . LYS A 1 260 ? -18.303 -16.808 23.304 1.00 92.06 260 LYS A C 1
ATOM 2018 O O . LYS A 1 260 ? -19.346 -16.477 23.861 1.00 92.06 260 LYS A O 1
ATOM 2023 N N . TYR A 1 261 ? -17.680 -17.945 23.582 1.00 90.00 261 TYR A N 1
ATOM 2024 C CA . TYR A 1 261 ? -18.131 -18.882 24.609 1.00 90.00 261 TYR A CA 1
ATOM 2025 C C . TYR A 1 261 ? -16.940 -19.421 25.398 1.00 90.00 261 TYR A C 1
ATOM 2027 O O . TYR A 1 261 ? -16.110 -20.147 24.858 1.00 90.00 261 TYR A O 1
ATOM 2035 N N . ASP A 1 262 ? -16.874 -19.064 26.683 1.00 89.31 262 ASP A N 1
ATOM 2036 C CA . ASP A 1 262 ? -15.747 -19.373 27.569 1.00 89.31 262 ASP A CA 1
ATOM 2037 C C . ASP A 1 262 ? -14.398 -18.942 26.952 1.00 89.31 262 ASP A C 1
ATOM 2039 O O . ASP A 1 262 ? -14.162 -17.744 26.790 1.00 89.31 262 ASP A O 1
ATOM 2043 N N . ASN A 1 263 ? -13.539 -19.891 26.565 1.00 90.56 263 ASN A N 1
ATOM 2044 C CA . ASN A 1 263 ? -12.245 -19.622 25.932 1.00 90.56 263 ASN A CA 1
ATOM 2045 C C . ASN A 1 263 ? -12.279 -19.707 24.397 1.00 90.56 263 ASN A C 1
ATOM 2047 O O . ASN A 1 263 ? -11.253 -19.461 23.762 1.00 90.56 263 ASN A O 1
ATOM 2051 N N . LEU A 1 264 ? -13.425 -20.066 23.809 1.00 91.81 264 LEU A N 1
ATOM 2052 C CA . LEU A 1 264 ? -13.630 -20.218 22.372 1.00 91.81 264 LEU A CA 1
ATOM 2053 C C . LEU A 1 264 ? -14.204 -18.933 21.758 1.00 91.81 264 LEU A C 1
ATOM 2055 O O . LEU A 1 264 ? -15.268 -18.451 22.144 1.00 91.81 264 LEU A O 1
ATOM 2059 N N . ASP A 1 265 ? -13.526 -18.441 20.731 1.00 93.81 265 ASP A N 1
ATOM 2060 C CA . ASP A 1 265 ? -13.943 -17.342 19.871 1.00 93.81 265 ASP A CA 1
ATOM 2061 C C . ASP A 1 265 ? -14.227 -17.905 18.467 1.00 93.81 265 ASP A C 1
ATOM 2063 O O . ASP A 1 265 ? -13.339 -18.460 17.813 1.00 93.81 265 ASP A O 1
ATOM 2067 N N . ILE A 1 266 ? -15.469 -17.764 18.003 1.00 94.62 266 ILE A N 1
ATOM 2068 C CA . ILE A 1 266 ? -15.919 -18.176 16.669 1.00 94.62 266 ILE A CA 1
ATOM 2069 C C . ILE A 1 266 ? -16.233 -16.927 15.852 1.00 94.62 266 ILE A C 1
ATOM 2071 O O . ILE A 1 266 ? -17.042 -16.097 16.270 1.00 94.62 266 ILE A O 1
ATOM 2075 N N . HIS A 1 267 ? -15.652 -16.818 14.662 1.00 94.38 267 HIS A N 1
ATOM 2076 C CA . HIS A 1 267 ? -15.930 -15.736 13.723 1.00 94.38 267 HIS A CA 1
ATOM 2077 C C . HIS A 1 267 ? -16.363 -16.295 12.371 1.00 94.38 267 HIS A C 1
ATOM 2079 O O . HIS A 1 267 ? -15.658 -17.089 11.757 1.00 94.38 267 HIS A O 1
ATOM 2085 N N . LEU A 1 268 ? -17.512 -15.842 11.889 1.00 94.69 268 LEU A N 1
ATOM 2086 C CA . LEU A 1 268 ? -18.049 -16.130 10.566 1.00 94.69 268 LEU A CA 1
ATOM 2087 C C . LEU A 1 268 ? -18.147 -14.821 9.790 1.00 94.69 268 LEU A C 1
ATOM 2089 O O . LEU A 1 268 ? -18.565 -13.804 10.339 1.00 94.69 268 LEU A O 1
ATOM 2093 N N . SER A 1 269 ? -17.796 -14.825 8.510 1.00 93.94 269 SER A N 1
ATOM 2094 C CA . SER A 1 269 ? -17.997 -13.651 7.661 1.00 93.94 269 SER A CA 1
ATOM 2095 C C . SER A 1 269 ? -18.303 -14.026 6.221 1.00 93.94 269 SER A C 1
ATOM 2097 O O . SER A 1 269 ? -17.828 -15.040 5.711 1.00 93.94 269 SER A O 1
ATOM 2099 N N . ALA A 1 270 ? -19.099 -13.180 5.579 1.00 94.88 270 ALA A N 1
ATOM 2100 C CA . ALA A 1 270 ? -19.351 -13.199 4.151 1.00 94.88 270 ALA A CA 1
ATOM 2101 C C . ALA A 1 270 ? -19.207 -11.767 3.629 1.00 94.88 270 ALA A C 1
ATOM 2103 O O . ALA A 1 270 ? -19.831 -10.845 4.162 1.00 94.88 270 ALA A O 1
ATOM 2104 N N . SER A 1 271 ? -18.380 -11.554 2.611 1.00 94.25 271 SER A N 1
ATOM 2105 C CA . SER A 1 271 ? -18.183 -10.223 2.033 1.00 94.25 271 SER A CA 1
ATOM 2106 C C . SER A 1 271 ? -17.912 -10.273 0.547 1.00 94.25 271 SER A C 1
ATOM 2108 O O . SER A 1 271 ? -17.180 -11.139 0.071 1.00 94.25 271 SER A O 1
ATOM 2110 N N . ARG A 1 272 ? -18.444 -9.283 -0.165 1.00 94.69 272 ARG A N 1
ATOM 2111 C CA . ARG A 1 272 ? -18.114 -9.036 -1.564 1.00 94.69 272 ARG A CA 1
ATOM 2112 C C . ARG A 1 272 ? -17.038 -7.962 -1.672 1.00 94.69 272 ARG A C 1
ATOM 2114 O O . ARG A 1 272 ? -17.012 -7.023 -0.874 1.00 94.69 272 ARG A O 1
ATOM 2121 N N . SER A 1 273 ? -16.191 -8.072 -2.680 1.00 94.00 273 SER A N 1
ATOM 2122 C CA . SER A 1 273 ? -15.265 -7.021 -3.092 1.00 94.00 273 SER A CA 1
ATOM 2123 C C . SER A 1 273 ? -15.160 -6.962 -4.614 1.00 94.00 273 SER A C 1
ATOM 2125 O O . SER A 1 273 ? -15.700 -7.811 -5.335 1.00 94.00 273 SER A O 1
ATOM 2127 N N . ASN A 1 274 ? -14.465 -5.943 -5.101 1.00 94.62 274 ASN A N 1
ATOM 2128 C CA . ASN A 1 274 ? -14.100 -5.798 -6.497 1.00 94.62 274 ASN A CA 1
ATOM 2129 C C . ASN A 1 274 ? -12.660 -5.297 -6.601 1.00 94.62 274 ASN A C 1
ATOM 2131 O O . ASN A 1 274 ? -12.208 -4.585 -5.702 1.00 94.62 274 ASN A O 1
ATOM 2135 N N . ASN A 1 275 ? -11.989 -5.652 -7.692 1.00 93.38 275 ASN A N 1
ATOM 2136 C CA . ASN A 1 275 ? -10.652 -5.171 -8.009 1.00 93.38 275 ASN A CA 1
ATOM 2137 C C . ASN A 1 275 ? -10.665 -4.494 -9.376 1.00 93.38 275 ASN A C 1
ATOM 2139 O O . ASN A 1 275 ? -11.251 -5.036 -10.318 1.00 93.38 275 ASN A O 1
ATOM 2143 N N . ILE A 1 276 ? -10.031 -3.332 -9.479 1.00 94.75 276 ILE A N 1
ATOM 2144 C CA . ILE A 1 276 ? -9.870 -2.637 -10.757 1.00 94.75 276 ILE A CA 1
ATOM 2145 C C . ILE A 1 276 ? -8.475 -2.938 -11.324 1.00 94.75 276 ILE A C 1
ATOM 2147 O O . ILE A 1 276 ? -7.496 -2.938 -10.577 1.00 94.75 276 ILE A O 1
ATOM 2151 N N . PRO A 1 277 ? -8.349 -3.224 -12.630 1.00 94.62 277 PRO A N 1
ATOM 2152 C CA . PRO A 1 277 ? -7.048 -3.359 -13.267 1.00 94.62 277 PRO A CA 1
ATOM 2153 C C . PRO A 1 277 ? -6.223 -2.086 -13.094 1.00 94.62 277 PRO A C 1
ATOM 2155 O O . PRO A 1 277 ? -6.678 -0.987 -13.404 1.00 94.62 277 PRO A O 1
ATOM 2158 N N . THR A 1 278 ? -4.988 -2.244 -12.631 1.00 93.12 278 THR A N 1
ATOM 2159 C CA . THR A 1 278 ? -4.065 -1.124 -12.432 1.00 93.12 278 THR A CA 1
ATOM 2160 C C . THR A 1 278 ? -3.687 -0.475 -13.763 1.00 93.12 278 THR A C 1
ATOM 2162 O O . THR A 1 278 ? -3.664 -1.124 -14.815 1.00 93.12 278 THR A O 1
ATOM 2165 N N . PHE A 1 279 ? -3.263 0.786 -13.702 1.00 94.06 279 PHE A N 1
ATOM 2166 C CA . PHE A 1 279 ? -2.600 1.468 -14.813 1.00 94.06 279 PHE A CA 1
ATOM 2167 C C . PHE A 1 279 ? -1.448 0.657 -15.418 1.00 94.06 279 PHE A C 1
ATOM 2169 O O . PHE A 1 279 ? -1.300 0.597 -16.637 1.00 94.06 279 PHE A O 1
ATOM 2176 N N . TYR A 1 280 ? -0.677 -0.035 -14.576 1.00 91.69 280 TYR A N 1
ATOM 2177 C CA . TYR A 1 280 ? 0.404 -0.905 -15.024 1.00 91.69 280 TYR A CA 1
ATOM 2178 C C . TYR A 1 280 ? -0.114 -2.048 -15.911 1.00 91.69 280 TYR A C 1
ATOM 2180 O O . TYR A 1 280 ? 0.422 -2.288 -16.986 1.00 91.69 280 TYR A O 1
ATOM 2188 N N . GLN A 1 281 ? -1.185 -2.732 -15.501 1.00 92.81 281 GLN A N 1
ATOM 2189 C CA . GLN A 1 281 ? -1.778 -3.825 -16.284 1.00 92.81 281 GLN A CA 1
ATOM 2190 C C . GLN A 1 281 ? -2.397 -3.337 -17.602 1.00 92.81 281 GLN A C 1
ATOM 2192 O O . GLN A 1 281 ? -2.316 -4.032 -18.617 1.00 92.81 281 GLN A O 1
ATOM 2197 N N . ARG A 1 282 ? -3.015 -2.150 -17.593 1.00 94.56 282 ARG A N 1
ATOM 2198 C CA . ARG A 1 282 ? -3.733 -1.614 -18.756 1.00 94.56 282 ARG A CA 1
ATOM 2199 C C . ARG A 1 282 ? -2.844 -0.911 -19.774 1.00 94.56 282 ARG A C 1
ATOM 2201 O O . ARG A 1 282 ? -3.147 -0.995 -20.959 1.00 94.56 282 ARG A O 1
ATOM 2208 N N . TYR A 1 283 ? -1.752 -0.275 -19.348 1.00 93.94 283 TYR A N 1
ATOM 2209 C CA . TYR A 1 283 ? -0.991 0.641 -20.208 1.00 93.94 283 TYR A CA 1
ATOM 2210 C C . TYR A 1 283 ? 0.526 0.416 -20.224 1.00 93.94 283 TYR A C 1
ATOM 2212 O O . TYR A 1 283 ? 1.192 0.912 -21.132 1.00 93.94 283 TYR A O 1
ATOM 2220 N N . TYR A 1 284 ? 1.098 -0.340 -19.280 1.00 91.44 284 TYR A N 1
ATOM 2221 C CA . TYR A 1 284 ? 2.550 -0.521 -19.216 1.00 91.44 284 TYR A CA 1
ATOM 2222 C C . TYR A 1 284 ? 3.021 -1.765 -19.982 1.00 91.44 284 TYR A C 1
ATOM 2224 O O . TYR A 1 284 ? 2.667 -2.901 -19.671 1.00 91.44 284 TYR A O 1
ATOM 2232 N N . GLU A 1 285 ? 3.877 -1.549 -20.978 1.00 89.81 285 GLU A N 1
ATOM 2233 C CA . GLU A 1 285 ? 4.569 -2.618 -21.700 1.00 89.81 285 GLU A CA 1
ATOM 2234 C C . GLU A 1 285 ? 5.800 -3.098 -20.914 1.00 89.81 285 GLU A C 1
ATOM 2236 O O . GLU A 1 285 ? 6.510 -2.313 -20.288 1.00 89.81 285 GLU A O 1
ATOM 2241 N N . THR A 1 286 ? 6.104 -4.394 -20.969 1.00 84.38 286 THR A N 1
ATOM 2242 C CA . THR A 1 286 ? 7.355 -4.948 -20.426 1.00 84.38 286 THR A CA 1
ATOM 2243 C C . THR A 1 286 ? 8.052 -5.813 -21.470 1.00 84.38 286 THR A C 1
ATOM 2245 O O . THR A 1 286 ? 7.459 -6.176 -22.480 1.00 84.38 286 THR A O 1
ATOM 2248 N N . SER A 1 287 ? 9.277 -6.261 -21.176 1.00 79.00 287 SER A N 1
ATOM 2249 C CA . SER A 1 287 ? 10.015 -7.226 -22.010 1.00 79.00 287 SER A CA 1
ATOM 2250 C C . SER A 1 287 ? 9.271 -8.543 -22.283 1.00 79.00 287 SER A C 1
ATOM 2252 O O . SER A 1 287 ? 9.675 -9.289 -23.168 1.00 79.00 287 SER A O 1
ATOM 2254 N N . THR A 1 288 ? 8.207 -8.855 -21.533 1.00 78.38 288 THR A N 1
ATOM 2255 C CA . THR A 1 288 ? 7.469 -10.129 -21.652 1.00 78.38 288 THR A CA 1
ATOM 2256 C C . THR A 1 288 ? 5.947 -9.984 -21.709 1.00 78.38 288 THR A C 1
ATOM 2258 O O . THR A 1 288 ? 5.259 -10.973 -21.940 1.00 78.38 288 THR A O 1
ATOM 2261 N N . LEU A 1 289 ? 5.404 -8.780 -21.503 1.00 84.44 289 LEU A N 1
ATOM 2262 C CA . LEU A 1 289 ? 3.963 -8.536 -21.373 1.00 84.44 289 LEU A CA 1
ATOM 2263 C C . LEU A 1 289 ? 3.555 -7.328 -22.209 1.00 84.44 289 LEU A C 1
ATOM 2265 O O . LEU A 1 289 ? 4.235 -6.301 -22.181 1.00 84.44 289 LEU A O 1
ATOM 2269 N N . LYS A 1 290 ? 2.417 -7.452 -22.897 1.00 89.25 290 LYS A N 1
ATOM 2270 C CA . LYS A 1 290 ? 1.760 -6.348 -23.599 1.00 89.25 290 LYS A CA 1
ATOM 2271 C C . LYS A 1 290 ? 0.655 -5.741 -22.729 1.00 89.25 290 LYS A C 1
ATOM 2273 O O . LYS A 1 290 ? -0.006 -6.499 -22.015 1.00 89.25 290 LYS A O 1
ATOM 2278 N N . PRO A 1 291 ? 0.433 -4.421 -22.816 1.00 92.62 291 PRO A N 1
ATOM 2279 C CA . PRO A 1 291 ? -0.679 -3.767 -22.139 1.00 92.62 291 PRO A CA 1
ATOM 2280 C C . PRO A 1 291 ? -2.025 -4.197 -22.736 1.00 92.62 291 PRO A C 1
ATOM 2282 O O . PRO A 1 291 ? -2.108 -4.520 -23.924 1.00 92.62 291 PRO A O 1
ATOM 2285 N N . ASN A 1 292 ? -3.079 -4.183 -21.918 1.00 95.06 292 ASN A N 1
ATOM 2286 C CA . ASN A 1 292 ? -4.452 -4.417 -22.365 1.00 95.06 292 ASN A CA 1
ATOM 2287 C C . ASN A 1 292 ? -5.412 -3.389 -21.734 1.00 95.06 292 ASN A C 1
ATOM 2289 O O . ASN A 1 292 ? -5.891 -3.622 -20.621 1.00 95.06 292 ASN A O 1
ATOM 2293 N N . PRO A 1 293 ? -5.705 -2.271 -22.425 1.00 93.38 293 PRO A N 1
ATOM 2294 C CA . PRO A 1 293 ? -6.620 -1.238 -21.934 1.00 93.38 293 PRO A CA 1
ATOM 2295 C C . PRO A 1 293 ? -8.042 -1.740 -21.655 1.00 93.38 293 PRO A C 1
ATOM 2297 O O . PRO A 1 293 ? -8.705 -1.213 -20.767 1.00 93.38 293 PRO A O 1
ATOM 2300 N N . ASP A 1 294 ? -8.479 -2.798 -22.345 1.00 94.44 294 ASP A N 1
ATOM 2301 C CA . ASP A 1 294 ? -9.836 -3.354 -22.250 1.00 94.44 294 ASP A CA 1
ATOM 2302 C C . ASP A 1 294 ? -10.025 -4.305 -21.051 1.00 94.44 294 ASP A C 1
ATOM 2304 O O . ASP A 1 294 ? -11.036 -5.008 -20.950 1.00 94.44 294 ASP A O 1
ATOM 2308 N N . LEU A 1 295 ? -9.049 -4.384 -20.138 1.00 95.31 295 LEU A N 1
ATOM 2309 C CA . LEU A 1 295 ? -9.177 -5.203 -18.934 1.00 95.31 295 LEU A CA 1
ATOM 2310 C C . LEU A 1 295 ? -10.361 -4.733 -18.082 1.00 95.31 295 LEU A C 1
ATOM 2312 O O . LEU A 1 295 ? -10.448 -3.578 -17.669 1.00 95.31 295 LEU A O 1
ATOM 2316 N N . GLY A 1 296 ? -11.259 -5.671 -17.783 1.00 95.31 296 GLY A N 1
ATOM 2317 C CA . GLY A 1 296 ? -12.440 -5.425 -16.967 1.00 95.31 296 GLY A CA 1
ATOM 2318 C C . GLY A 1 296 ? -12.188 -5.561 -15.466 1.00 95.31 296 GLY A C 1
ATOM 2319 O O . GLY A 1 296 ? -11.253 -6.220 -15.018 1.00 95.31 296 GLY A O 1
ATOM 2320 N N . MET A 1 297 ? -13.090 -4.972 -14.682 1.00 95.31 297 MET A N 1
ATOM 2321 C CA . MET A 1 297 ? -13.123 -5.103 -13.224 1.00 95.31 297 MET A CA 1
ATOM 2322 C C . MET A 1 297 ? -13.450 -6.539 -12.785 1.00 95.31 297 MET A C 1
ATOM 2324 O O . MET A 1 297 ? -14.441 -7.132 -13.222 1.00 95.31 297 MET A O 1
ATOM 2328 N N . GLU A 1 298 ? -12.687 -7.054 -11.825 1.00 94.69 298 GLU A N 1
ATOM 2329 C CA . GLU A 1 298 ? -12.939 -8.342 -11.182 1.00 94.69 298 GLU A CA 1
ATOM 2330 C C . GLU A 1 298 ? -13.871 -8.185 -9.976 1.00 94.69 298 GLU A C 1
ATOM 2332 O O . GLU A 1 298 ? -13.897 -7.150 -9.307 1.00 94.69 298 GLU A O 1
ATOM 2337 N N . LYS A 1 299 ? -14.640 -9.232 -9.660 1.00 93.50 299 LYS A N 1
ATOM 2338 C CA . LYS A 1 299 ? -15.511 -9.281 -8.476 1.00 93.50 299 LYS A CA 1
ATOM 2339 C C . LYS A 1 299 ? -15.254 -10.569 -7.712 1.00 93.50 299 LYS A C 1
ATOM 2341 O O . LYS A 1 299 ? -15.226 -11.639 -8.311 1.00 93.50 299 LYS A O 1
ATOM 2346 N N . ALA A 1 300 ? -15.143 -10.468 -6.393 1.00 93.00 300 ALA A N 1
ATOM 2347 C CA . ALA A 1 300 ? -14.904 -11.607 -5.517 1.00 93.00 300 ALA A CA 1
ATOM 2348 C C . ALA A 1 300 ? -15.976 -11.705 -4.429 1.00 93.00 300 ALA A C 1
ATOM 2350 O O . ALA A 1 300 ? -16.524 -10.699 -3.971 1.00 93.00 300 ALA A O 1
ATOM 2351 N N . MET A 1 301 ? -16.267 -12.938 -4.018 1.00 93.56 301 MET A N 1
ATOM 2352 C CA . MET A 1 301 ? -17.086 -13.249 -2.852 1.00 93.56 301 MET A CA 1
ATOM 2353 C C . MET A 1 301 ? -16.259 -14.119 -1.915 1.00 93.56 301 MET A C 1
ATOM 2355 O O . MET A 1 301 ? -15.789 -15.182 -2.311 1.00 93.56 301 MET A O 1
ATOM 2359 N N . ASN A 1 302 ? -16.096 -13.659 -0.683 1.00 92.81 302 ASN A N 1
ATOM 2360 C CA . ASN A 1 302 ? -15.313 -14.329 0.340 1.00 92.81 302 ASN A CA 1
ATOM 2361 C C . ASN A 1 302 ? -16.232 -14.832 1.450 1.00 92.81 302 ASN A C 1
ATOM 2363 O O . ASN A 1 302 ? -17.053 -14.069 1.964 1.00 92.81 302 ASN A O 1
ATOM 2367 N N . TYR A 1 303 ? -16.050 -16.092 1.839 1.00 93.75 303 TYR A N 1
ATOM 2368 C CA . TYR A 1 303 ? -16.705 -16.722 2.981 1.00 93.75 303 TYR A CA 1
ATOM 2369 C C . TYR A 1 303 ? -15.624 -17.257 3.917 1.00 93.75 303 TYR A C 1
ATOM 2371 O O . TYR A 1 303 ? -14.799 -18.060 3.489 1.00 93.75 303 TYR A O 1
ATOM 2379 N N . ASN A 1 304 ? -15.621 -16.829 5.179 1.00 92.44 304 ASN A N 1
ATOM 2380 C CA . ASN A 1 304 ? -14.617 -17.251 6.155 1.00 92.44 304 ASN A CA 1
ATOM 2381 C C . ASN A 1 304 ? -15.260 -17.770 7.442 1.00 92.44 304 ASN A C 1
ATOM 2383 O O . ASN A 1 304 ? -16.195 -17.160 7.965 1.00 92.44 304 ASN A O 1
ATOM 2387 N N . LEU A 1 305 ? -14.687 -18.849 7.978 1.00 93.75 305 LEU A N 1
ATOM 2388 C CA . LEU A 1 305 ? -14.919 -19.368 9.324 1.00 93.75 305 LEU A CA 1
ATOM 2389 C C . LEU A 1 305 ? -13.572 -19.418 10.051 1.00 93.75 305 LEU A C 1
ATOM 2391 O O . LEU A 1 305 ? -12.667 -20.124 9.618 1.00 93.75 305 LEU A O 1
ATOM 2395 N N . ASN A 1 306 ? -13.461 -18.701 11.165 1.00 92.75 306 ASN A N 1
ATOM 2396 C CA . ASN A 1 306 ? -12.312 -18.748 12.059 1.00 92.75 306 ASN A CA 1
ATOM 2397 C C . ASN A 1 306 ? -12.746 -19.268 13.430 1.00 92.75 306 ASN A C 1
ATOM 2399 O O . ASN A 1 306 ? -13.752 -18.827 13.988 1.00 92.75 306 ASN A O 1
ATOM 2403 N N . LEU A 1 307 ? -11.953 -20.185 13.974 1.00 94.31 307 LEU A N 1
ATOM 2404 C CA . LEU A 1 307 ? -12.105 -20.748 15.310 1.00 94.31 307 LEU A CA 1
ATOM 2405 C C . LEU A 1 307 ? -10.797 -20.498 16.055 1.00 94.31 307 LEU A C 1
ATOM 2407 O O . LEU A 1 307 ? -9.739 -20.933 15.605 1.00 94.31 307 LEU A O 1
ATOM 2411 N N . SER A 1 308 ? -10.857 -19.796 17.180 1.00 93.00 308 SER A N 1
ATOM 2412 C CA . SER A 1 308 ? -9.690 -19.538 18.024 1.00 93.00 308 SER A CA 1
ATOM 2413 C C . SER A 1 308 ? -10.007 -19.859 19.473 1.00 93.00 308 SER A C 1
ATOM 2415 O O . SER A 1 308 ? -11.081 -19.521 19.955 1.00 93.00 308 SER A O 1
ATOM 2417 N N . SER A 1 309 ? -9.073 -20.498 20.172 1.00 92.69 309 SER A N 1
ATOM 2418 C CA . SER A 1 309 ? -9.195 -20.789 21.598 1.00 92.69 309 SER A CA 1
ATOM 2419 C C . SER A 1 309 ? -7.957 -20.296 22.330 1.00 92.69 309 SER A C 1
ATOM 2421 O O . SER A 1 309 ? -6.839 -20.474 21.844 1.00 92.69 309 SER A O 1
ATOM 2423 N N . ARG A 1 310 ? -8.147 -19.655 23.484 1.00 87.81 310 ARG A N 1
ATOM 2424 C CA . ARG A 1 310 ? -7.037 -19.267 24.362 1.00 87.81 310 ARG A CA 1
ATOM 2425 C C . ARG A 1 310 ? -6.872 -20.324 25.441 1.00 87.81 310 ARG A C 1
ATOM 2427 O O . ARG A 1 310 ? -7.684 -20.412 26.356 1.00 87.81 310 ARG A O 1
ATOM 2434 N N . VAL A 1 311 ? -5.806 -21.109 25.346 1.00 85.19 311 VAL A N 1
ATOM 2435 C CA . VAL A 1 311 ? -5.424 -22.028 26.420 1.00 85.19 311 VAL A CA 1
ATOM 2436 C C . VAL A 1 311 ? -4.764 -21.198 27.518 1.00 85.19 311 VAL A C 1
ATOM 2438 O O . VAL A 1 311 ? -3.793 -20.491 27.257 1.00 85.19 311 VAL A O 1
ATOM 2441 N N . LYS A 1 312 ? -5.311 -21.230 28.736 1.00 78.06 312 LYS A N 1
ATOM 2442 C CA . LYS A 1 312 ? -4.630 -20.647 29.897 1.00 78.06 312 LYS A CA 1
ATOM 2443 C C . LYS A 1 312 ? -3.449 -21.550 30.244 1.00 78.06 312 LYS A C 1
ATOM 2445 O O . LYS A 1 312 ? -3.666 -22.717 30.561 1.00 78.06 312 LYS A O 1
ATOM 2450 N N . GLU A 1 313 ? -2.228 -21.026 30.189 1.00 67.88 313 GLU A N 1
ATOM 2451 C CA . GLU A 1 313 ? -1.095 -21.679 30.849 1.00 67.88 313 GLU A CA 1
ATOM 2452 C C . GLU A 1 313 ? -1.379 -21.691 32.355 1.00 67.88 313 GLU A C 1
ATOM 2454 O O . GLU A 1 313 ? -1.565 -20.641 32.972 1.00 67.88 313 GLU A O 1
ATOM 2459 N N . SER A 1 314 ? -1.490 -22.885 32.938 1.00 65.12 314 SER A N 1
ATOM 2460 C CA . SER A 1 314 ? -1.451 -23.042 34.388 1.00 65.12 314 SER A CA 1
ATOM 2461 C C . SER A 1 314 ? 0.004 -22.888 34.834 1.00 65.12 314 SER A C 1
ATOM 2463 O O . SER A 1 314 ? 0.814 -23.772 34.547 1.00 65.12 314 SER A O 1
ATOM 2465 N N . LEU A 1 315 ? 0.322 -21.767 35.483 1.00 51.59 315 LEU A N 1
ATOM 2466 C CA . LEU A 1 315 ? 1.519 -21.623 36.318 1.00 51.59 315 LEU A CA 1
ATOM 2467 C C . LEU A 1 315 ? 1.297 -22.303 37.671 1.00 51.59 315 LEU A C 1
ATOM 2469 O O . LEU A 1 315 ? 0.169 -22.174 38.203 1.00 51.59 315 LEU A O 1
#

Nearest PDB structures (foldseek):
  5fp2-assembly2_B  TM=7.727E-01  e=7.229E-10  Pseudomonas aeruginosa PAO1
  1nqg-assembly1_A  TM=7.751E-01  e=1.103E-09  Escherichia coli
  2wvp-assembly1_A  TM=3.923E-01  e=2.420E-03  Escherichia coli K-12
  4v3g-assembly1_A  TM=3.418E-01  e=3.200E-02  Klebsiella oxytoca
  3slj-assembly1_A  TM=3.304E-01  e=2.647E-01  Escherichia coli O157:H7

Radius of gyration: 23.05 Å; Cα contacts (8 Å, |Δi|>4): 845; chains: 1; bounding box: 61×43×64 Å

Solvent-accessible surface area (backbone atoms only — not comparable to full-atom values): 16114 Å² total; per-residue (Å²): 99,86,58,75,90,49,49,64,49,77,45,76,38,75,40,43,54,27,47,84,73,33,65,64,22,57,81,20,43,81,48,77,40,66,55,78,72,46,80,58,75,46,70,49,78,48,78,48,77,53,78,50,69,27,35,37,41,39,41,37,40,33,33,39,65,85,51,33,28,44,38,41,37,40,36,43,37,36,30,51,38,95,49,72,34,37,23,39,42,37,42,32,39,34,41,37,39,39,37,44,85,47,106,84,31,62,34,36,43,38,41,31,32,26,40,40,42,31,36,40,30,60,50,96,91,56,63,29,74,70,20,40,38,39,40,37,40,40,39,36,38,39,36,45,51,56,89,64,36,35,40,36,39,38,38,40,35,38,44,37,40,37,40,25,77,90,78,70,47,73,47,41,41,40,37,41,36,44,36,41,38,38,37,31,70,43,79,53,76,95,73,43,62,32,42,36,35,41,39,42,36,44,37,40,38,35,36,83,85,33,79,74,45,77,46,45,38,40,35,42,29,42,36,38,72,47,72,46,92,91,46,65,39,35,41,36,42,31,35,21,41,39,44,44,73,90,47,81,70,46,77,20,46,35,43,34,40,38,39,55,54,96,54,39,39,39,38,39,37,42,30,32,27,34,32,70,70,47,67,57,58,27,57,44,70,54,102,87,45,77,45,41,73,84,63,67,72,47,74,40,77,31,77,48,81,47,79,48,70,66,81,78,82,84,126

Secondary structure (DSSP, 8-state):
---GGGEEEEEEESS--HHHH-SS-TT-EEEEEEPPPPSS-EEEEEEEE-GGG-EEEEEEEEEE-SSEEEEEEEEEEEE--SSTT--EEEEEEEEEEEEEEETTEEEEEEEEEEEEEEE--B-SSSB-TT-EEEEEEEEEEEEEEETTEEEEEEEEEEEEEEEETTTTEEEEEEEEEEEEEEEEEEE-GGG-EEEEEEEEEEEEEEETTEEEEEEEEEEEEEEEEEEETTTTEEEEEEEEEEEESSS--EEEEEEEEEEEETTEEEEEEEEEEEEPPPHHHHH---SS----TTPPPEEEEEEEEEEEE-PPP--